Protein AF-0000000066074176 (afdb_homodimer)

InterPro domains:
  IPR001533 Pterin 4 alpha carbinolamine dehydratase [MF_00434] (3-94)
  IPR001533 Pterin 4 alpha carbinolamine dehydratase [PF01329] (5-92)
  IPR001533 Pterin 4 alpha carbinolamine dehydratase [PTHR12599] (4-93)
  IPR036428 Pterin 4 alpha carbinolamine dehydratase superfamily [G3DSA:3.30.1360.20] (2-96)
  IPR036428 Pterin 4 alpha carbinolamine dehydratase superfamily [SSF55248] (4-95)

Structure (mmCIF, N/CA/C/O backbone):
data_AF-0000000066074176-model_v1
#
loop_
_entity.id
_entity.type
_entity.pdbx_description
1 polymer 'Pterin-4-alpha-carbinolamine dehydratase'
#
loop_
_atom_site.group_PDB
_atom_site.id
_atom_site.type_symbol
_atom_site.label_atom_id
_atom_site.label_alt_id
_atom_site.label_comp_id
_atom_site.label_asym_id
_atom_site.label_entity_id
_atom_site.label_seq_id
_atom_site.pdbx_PDB_ins_code
_atom_site.Cartn_x
_atom_site.Cartn_y
_atom_site.Cartn_z
_atom_site.occupancy
_atom_site.B_iso_or_equiv
_atom_site.auth_seq_id
_atom_site.auth_comp_id
_atom_site.auth_asym_id
_atom_site.auth_atom_id
_atom_site.pdbx_PDB_model_num
ATOM 1 N N . MET A 1 1 ? 11.633 24.266 9.266 1 67.81 1 MET A N 1
ATOM 2 C CA . MET A 1 1 ? 11.578 24.016 10.703 1 67.81 1 MET A CA 1
ATOM 3 C C . MET A 1 1 ? 11 22.625 10.992 1 67.81 1 MET A C 1
ATOM 5 O O . MET A 1 1 ? 10.234 22.094 10.188 1 67.81 1 MET A O 1
ATOM 9 N N . ALA A 1 2 ? 11.352 21.938 11.938 1 79.38 2 ALA A N 1
ATOM 10 C CA . ALA A 1 2 ? 10.828 20.625 12.328 1 79.38 2 ALA A CA 1
ATOM 11 C C . ALA A 1 2 ? 9.328 20.703 12.617 1 79.38 2 ALA A C 1
ATOM 13 O O . ALA A 1 2 ? 8.859 21.688 13.203 1 79.38 2 ALA A O 1
ATOM 14 N N . PRO A 1 3 ? 8.547 19.781 12.117 1 88.56 3 PRO A N 1
ATOM 15 C CA . PRO A 1 3 ? 7.109 19.828 12.391 1 88.56 3 PRO A CA 1
ATOM 16 C C . PRO A 1 3 ? 6.789 19.812 13.883 1 88.56 3 PRO A C 1
ATOM 18 O O . PRO A 1 3 ? 7.535 19.234 14.672 1 88.56 3 PRO A O 1
ATOM 21 N N . THR A 1 4 ? 5.738 20.562 14.227 1 93.62 4 THR A N 1
ATOM 22 C CA . THR A 1 4 ? 5.289 20.609 15.609 1 93.62 4 THR A CA 1
ATOM 23 C C . THR A 1 4 ? 3.963 19.875 15.766 1 93.62 4 THR A C 1
ATOM 25 O O . THR A 1 4 ? 3.191 19.766 14.812 1 93.62 4 THR A O 1
ATOM 28 N N . LEU A 1 5 ? 3.773 19.438 17.078 1 97.88 5 LEU A N 1
ATOM 29 C CA . LEU A 1 5 ? 2.518 18.781 17.406 1 97.88 5 LEU A CA 1
ATOM 30 C C . LEU A 1 5 ? 1.346 19.75 17.297 1 97.88 5 LEU A C 1
ATOM 32 O O . LEU A 1 5 ? 1.459 20.922 17.703 1 97.88 5 LEU A O 1
ATOM 36 N N . LEU A 1 6 ? 0.272 19.25 16.812 1 98.31 6 LEU A N 1
ATOM 37 C CA . LEU A 1 6 ? -0.964 20.031 16.844 1 98.31 6 LEU A CA 1
ATOM 38 C C . LEU A 1 6 ? -1.4 20.312 18.281 1 98.31 6 LEU A C 1
ATOM 40 O O . LEU A 1 6 ? -1.272 19.453 19.141 1 98.31 6 LEU A O 1
ATOM 44 N N . THR A 1 7 ? -1.948 21.438 18.438 1 97.62 7 THR A N 1
ATOM 45 C CA . THR A 1 7 ? -2.662 21.719 19.672 1 97.62 7 THR A CA 1
ATOM 46 C C . THR A 1 7 ? -4.047 21.094 19.656 1 97.62 7 THR A C 1
ATOM 48 O O . THR A 1 7 ? -4.512 20.625 18.609 1 97.62 7 THR A O 1
ATOM 51 N N . GLU A 1 8 ? -4.68 21.047 20.891 1 97.31 8 GLU A N 1
ATOM 52 C CA . GLU A 1 8 ? -6.043 20.531 20.953 1 97.31 8 GLU A CA 1
ATOM 53 C C . GLU A 1 8 ? -6.988 21.344 20.078 1 97.31 8 GLU A C 1
ATOM 55 O O . GLU A 1 8 ? -7.895 20.797 19.453 1 97.31 8 GLU A O 1
ATOM 60 N N . GLU A 1 9 ? -6.816 22.609 20.047 1 97.88 9 GLU A N 1
ATOM 61 C CA . GLU A 1 9 ? -7.637 23.484 19.219 1 97.88 9 GLU A CA 1
ATOM 62 C C . GLU A 1 9 ? -7.43 23.203 17.734 1 97.88 9 GLU A C 1
ATOM 64 O O . GLU A 1 9 ? -8.391 23.156 16.969 1 97.88 9 GLU A O 1
ATOM 69 N N . GLN A 1 10 ? -6.184 23 17.359 1 98.12 10 GLN A N 1
ATOM 70 C CA . GLN A 1 10 ? -5.867 22.703 15.969 1 98.12 10 GLN A CA 1
ATOM 71 C C . GLN A 1 10 ? -6.465 21.359 15.555 1 98.12 10 GLN A C 1
ATOM 73 O O . GLN A 1 10 ? -6.941 21.203 14.43 1 98.12 10 GLN A O 1
ATOM 78 N N . ARG A 1 11 ? -6.34 20.422 16.406 1 98.06 11 ARG A N 1
ATOM 79 C CA . ARG A 1 11 ? -6.918 19.125 16.109 1 98.06 11 ARG A CA 1
ATOM 80 C C . ARG A 1 11 ? -8.406 19.234 15.82 1 98.06 11 ARG A C 1
ATOM 82 O O . ARG A 1 11 ? -8.898 18.656 14.844 1 98.06 11 ARG A O 1
ATOM 89 N N . LYS A 1 12 ? -9.117 19.938 16.656 1 97.5 12 LYS A N 1
ATOM 90 C CA . LYS A 1 12 ? -10.555 20.109 16.484 1 97.5 12 LYS A CA 1
ATOM 91 C C . LYS A 1 12 ? -10.883 20.812 15.18 1 97.5 12 LYS A C 1
ATOM 93 O O . LYS A 1 12 ? -11.883 20.5 14.531 1 97.5 12 LYS A O 1
ATOM 98 N N . GLU A 1 13 ? -10.07 21.656 14.75 1 98.12 13 GLU A N 1
ATOM 99 C CA . GLU A 1 13 ? -10.336 22.484 13.586 1 98.12 13 GLU A CA 1
ATOM 100 C C . GLU A 1 13 ? -9.867 21.812 12.305 1 98.12 13 GLU A C 1
ATOM 102 O O . GLU A 1 13 ? -10.516 21.938 11.258 1 98.12 13 GLU A O 1
ATOM 107 N N . LEU A 1 14 ? -8.727 21.125 12.383 1 98.38 14 LEU A N 1
ATOM 108 C CA . LEU A 1 14 ? -8.023 20.797 11.148 1 98.38 14 LEU A CA 1
ATOM 109 C C . LEU A 1 14 ? -8.219 19.328 10.789 1 98.38 14 LEU A C 1
ATOM 111 O O . LEU A 1 14 ? -8.078 18.938 9.625 1 98.38 14 LEU A O 1
ATOM 115 N N . ILE A 1 15 ? -8.445 18.469 11.727 1 98.5 15 ILE A N 1
ATOM 116 C CA . ILE A 1 15 ? -8.625 17.047 11.422 1 98.5 15 ILE A CA 1
ATOM 117 C C . ILE A 1 15 ? -10 16.828 10.781 1 98.5 15 ILE A C 1
ATOM 119 O O . ILE A 1 15 ? -11.023 17.109 11.406 1 98.5 15 ILE A O 1
ATOM 123 N N . PRO A 1 16 ? -9.984 16.312 9.547 1 98.62 16 PRO A N 1
ATOM 124 C CA . PRO A 1 16 ? -11.297 16.062 8.938 1 98.62 16 PRO A CA 1
ATOM 125 C C . PRO A 1 16 ? -12.133 15.07 9.734 1 98.62 16 PRO A C 1
ATOM 127 O O . PRO A 1 16 ? -11.602 14.094 10.266 1 98.62 16 PRO A O 1
ATOM 130 N N . LYS A 1 17 ? -13.398 15.242 9.805 1 97.38 17 LYS A N 1
ATOM 131 C CA . LYS A 1 17 ? -14.32 14.516 10.672 1 97.38 17 LYS A CA 1
ATOM 132 C C . LYS A 1 17 ? -14.43 13.055 10.25 1 97.38 17 LYS A C 1
ATOM 134 O O . LYS A 1 17 ? -14.766 12.188 11.07 1 97.38 17 LYS A O 1
ATOM 139 N N . ASP A 1 18 ? -14.109 12.758 9.008 1 98.5 18 ASP A N 1
ATOM 140 C CA . ASP A 1 18 ? -14.273 11.398 8.508 1 98.5 18 ASP A CA 1
ATOM 141 C C . ASP A 1 18 ? -13 10.578 8.688 1 98.5 18 ASP A C 1
ATOM 143 O O . ASP A 1 18 ? -12.891 9.469 8.172 1 98.5 18 ASP A O 1
ATOM 147 N N . TRP A 1 19 ? -12.055 11.164 9.312 1 98.88 19 TRP A N 1
ATOM 148 C CA . TRP A 1 19 ? -10.867 10.445 9.766 1 98.88 19 TRP A CA 1
ATOM 149 C C . TRP A 1 19 ? -10.969 10.102 11.25 1 98.88 19 TRP A C 1
ATOM 151 O O . TRP A 1 19 ? -11.469 10.906 12.047 1 98.88 19 TRP A O 1
ATOM 161 N N . GLU A 1 20 ? -10.422 8.992 11.617 1 98.62 20 GLU A N 1
ATOM 162 C CA . GLU A 1 20 ? -10.523 8.531 12.992 1 98.62 20 GLU A CA 1
ATOM 163 C C . GLU A 1 20 ? -9.156 8.547 13.68 1 98.62 20 GLU A C 1
ATOM 165 O O . GLU A 1 20 ? -8.141 8.242 13.062 1 98.62 20 GLU A O 1
ATOM 170 N N . MET A 1 21 ? -9.211 8.797 14.977 1 98.38 21 MET A N 1
ATOM 171 C CA . MET A 1 21 ? -7.996 8.641 15.773 1 98.38 21 MET A CA 1
ATOM 172 C C . MET A 1 21 ? -7.633 7.168 15.922 1 98.38 21 MET A C 1
ATOM 174 O O . MET A 1 21 ? -8.516 6.32 16.094 1 98.38 21 MET A O 1
ATOM 178 N N . VAL A 1 22 ? -6.32 6.934 15.852 1 98.44 22 VAL A N 1
ATOM 179 C CA . VAL A 1 22 ? -5.848 5.566 16.047 1 98.44 22 VAL A CA 1
ATOM 180 C C . VAL A 1 22 ? -5.766 5.266 17.547 1 98.44 22 VAL A C 1
ATOM 182 O O . VAL A 1 22 ? -5.211 6.051 18.312 1 98.44 22 VAL A O 1
ATOM 185 N N . VAL A 1 23 ? -6.289 4.176 17.891 1 97.56 23 VAL A N 1
ATOM 186 C CA . VAL A 1 23 ? -6.234 3.771 19.297 1 97.56 23 VAL A CA 1
ATOM 187 C C . VAL A 1 23 ? -4.793 3.443 19.688 1 97.56 23 VAL A C 1
ATOM 189 O O . VAL A 1 23 ? -4.121 2.664 19 1 97.56 23 VAL A O 1
ATOM 192 N N . GLY A 1 24 ? -4.27 4.152 20.766 1 96.81 24 GLY A N 1
ATOM 193 C CA . GLY A 1 24 ? -2.957 3.836 21.297 1 96.81 24 GLY A CA 1
ATOM 194 C C . GLY A 1 24 ? -1.83 4.551 20.578 1 96.81 24 GLY A C 1
ATOM 195 O O . GLY A 1 24 ? -0.655 4.328 20.875 1 96.81 24 GLY A O 1
ATOM 196 N N . ARG A 1 25 ? -2.137 5.289 19.609 1 97.25 25 ARG A N 1
ATOM 197 C CA . ARG A 1 25 ? -1.144 6.023 18.828 1 97.25 25 ARG A CA 1
ATOM 198 C C . ARG A 1 25 ? -1.684 7.383 18.391 1 97.25 25 ARG A C 1
ATOM 200 O O . ARG A 1 25 ? -2.842 7.496 17.984 1 97.25 25 ARG A O 1
ATOM 207 N N . ASP A 1 26 ? -0.878 8.406 18.531 1 98.5 26 ASP A N 1
ATOM 208 C CA . ASP A 1 26 ? -1.282 9.727 18.078 1 98.5 26 ASP A CA 1
ATOM 209 C C . ASP A 1 26 ? -1.199 9.828 16.547 1 98.5 26 ASP A C 1
ATOM 211 O O . ASP A 1 26 ? -0.212 10.336 16.016 1 98.5 26 ASP A O 1
ATOM 215 N N . ALA A 1 27 ? -2.186 9.367 15.891 1 98.81 27 ALA A N 1
ATOM 216 C CA . ALA A 1 27 ? -2.318 9.25 14.445 1 98.81 27 ALA A CA 1
ATOM 217 C C . ALA A 1 27 ? -3.785 9.258 14.023 1 98.81 27 ALA A C 1
ATOM 219 O O . ALA A 1 27 ? -4.672 9.031 14.852 1 98.81 27 ALA A O 1
ATOM 220 N N . ILE A 1 28 ? -4.008 9.555 12.773 1 98.88 28 ILE A N 1
ATOM 221 C CA . ILE A 1 28 ? -5.355 9.445 12.219 1 98.88 28 ILE A CA 1
ATOM 222 C C . ILE A 1 28 ? -5.363 8.406 11.102 1 98.88 28 ILE A C 1
ATOM 224 O O . ILE A 1 28 ? -4.34 8.172 10.453 1 98.88 28 ILE A O 1
ATOM 228 N N . LYS A 1 29 ? -6.523 7.797 10.906 1 98.94 29 LYS A N 1
ATOM 229 C CA . LYS A 1 29 ? -6.633 6.758 9.883 1 98.94 29 LYS A CA 1
ATOM 230 C C . LYS A 1 29 ? -7.961 6.852 9.141 1 98.94 29 LYS A C 1
ATOM 232 O O . LYS A 1 29 ? -8.938 7.379 9.672 1 98.94 29 LYS A O 1
ATOM 237 N N . LYS A 1 30 ? -7.992 6.398 7.965 1 98.88 30 LYS A N 1
ATOM 238 C CA . LYS A 1 30 ? -9.18 6.293 7.129 1 98.88 30 LYS A CA 1
ATOM 239 C C . LYS A 1 30 ? -9.031 5.188 6.09 1 98.88 30 LYS A C 1
ATOM 241 O O . LYS A 1 30 ? -7.934 4.969 5.562 1 98.88 30 LYS A O 1
ATOM 246 N N . THR A 1 31 ? -10.109 4.477 5.836 1 98.94 31 THR A N 1
ATOM 247 C CA . THR A 1 31 ? -10.172 3.492 4.762 1 98.94 31 THR A CA 1
ATOM 248 C C . THR A 1 31 ? -10.977 4.027 3.582 1 98.94 31 THR A C 1
ATOM 250 O O . THR A 1 31 ? -12.102 4.5 3.758 1 98.94 31 THR A O 1
ATOM 253 N N . PHE A 1 32 ? -10.367 4.027 2.418 1 98.88 32 PHE A N 1
ATOM 254 C CA . PHE A 1 32 ? -11.023 4.383 1.165 1 98.88 32 PHE A CA 1
ATOM 255 C C . PHE A 1 32 ? -11.367 3.133 0.363 1 98.88 32 PHE A C 1
ATOM 257 O O . PHE A 1 32 ? -10.57 2.201 0.277 1 98.88 32 PHE A O 1
ATOM 264 N N . THR A 1 33 ? -12.57 3.084 -0.204 1 98.81 33 THR A N 1
ATOM 265 C CA . THR A 1 33 ? -13.008 1.982 -1.054 1 98.81 33 THR A CA 1
ATOM 266 C C . THR A 1 33 ? -13.344 2.482 -2.455 1 98.81 33 THR A C 1
ATOM 268 O O . THR A 1 33 ? -14.016 3.504 -2.611 1 98.81 33 THR A O 1
ATOM 271 N N . PHE A 1 34 ? -12.836 1.707 -3.455 1 98.75 34 PHE A N 1
ATOM 272 C CA . PHE A 1 34 ? -12.961 2.096 -4.855 1 98.75 34 PHE A CA 1
ATOM 273 C C . PHE A 1 34 ? -13.711 1.027 -5.645 1 98.75 34 PHE A C 1
ATOM 275 O O . PHE A 1 34 ? -14.086 -0.011 -5.098 1 98.75 34 PHE A O 1
ATOM 282 N N . LYS A 1 35 ? -13.922 1.336 -6.898 1 98.12 35 LYS A N 1
ATOM 283 C CA . LYS A 1 35 ? -14.656 0.414 -7.758 1 98.12 35 LYS A CA 1
ATOM 284 C C . LYS A 1 35 ? -13.836 -0.838 -8.055 1 98.12 35 LYS A C 1
ATOM 286 O O . LYS A 1 35 ? -14.383 -1.943 -8.117 1 98.12 35 LYS A O 1
ATOM 291 N N . ASP A 1 36 ? -12.609 -0.7 -8.281 1 98.12 36 ASP A N 1
ATOM 292 C CA . ASP A 1 36 ? -11.688 -1.783 -8.609 1 98.12 36 ASP A CA 1
ATOM 293 C C . ASP A 1 36 ? -10.258 -1.416 -8.234 1 98.12 36 ASP A C 1
ATOM 295 O O . ASP A 1 36 ? -10.008 -0.351 -7.66 1 98.12 36 ASP A O 1
ATOM 299 N N . PHE A 1 37 ? -9.391 -2.342 -8.523 1 98.62 37 PHE A N 1
ATOM 300 C CA . PHE A 1 37 ? -7.984 -2.154 -8.203 1 98.62 37 PHE A CA 1
ATOM 301 C C . PHE A 1 37 ? -7.398 -0.988 -8.992 1 98.62 37 PHE A C 1
ATOM 303 O O . PHE A 1 37 ? -6.578 -0.231 -8.469 1 98.62 37 PHE A O 1
ATOM 310 N N . ASN A 1 38 ? -7.789 -0.87 -10.203 1 97.94 38 ASN A N 1
ATOM 311 C CA . ASN A 1 38 ? -7.266 0.187 -11.062 1 97.94 38 ASN A CA 1
ATOM 312 C C . ASN A 1 38 ? -7.547 1.57 -10.484 1 97.94 38 ASN A C 1
ATOM 314 O O . ASN A 1 38 ? -6.656 2.426 -10.453 1 97.94 38 ASN A O 1
ATOM 318 N N . GLN A 1 39 ? -8.703 1.771 -10.039 1 98.5 39 GLN A N 1
ATOM 319 C CA . GLN A 1 39 ? -9.047 3.057 -9.438 1 98.5 39 GLN A CA 1
ATOM 320 C C . GLN A 1 39 ? -8.312 3.258 -8.117 1 98.5 39 GLN A C 1
ATOM 322 O O . GLN A 1 39 ? -7.844 4.359 -7.816 1 98.5 39 GLN A O 1
ATOM 327 N N . ALA A 1 40 ? -8.258 2.238 -7.285 1 98.81 40 ALA A N 1
ATOM 328 C CA . ALA A 1 40 ? -7.527 2.324 -6.023 1 98.81 40 ALA A CA 1
ATOM 329 C C . ALA A 1 40 ? -6.074 2.73 -6.258 1 98.81 40 ALA A C 1
ATOM 331 O O . ALA A 1 40 ? -5.562 3.639 -5.598 1 98.81 40 ALA A O 1
ATOM 332 N N . PHE A 1 41 ? -5.465 2.086 -7.254 1 98.75 41 PHE A N 1
ATOM 333 C CA . PHE A 1 41 ? -4.051 2.35 -7.477 1 98.75 41 PHE A CA 1
ATOM 334 C C . PHE A 1 41 ? -3.848 3.715 -8.125 1 98.75 41 PHE A C 1
ATOM 336 O O . PHE A 1 41 ? -2.83 4.371 -7.898 1 98.75 41 PHE A O 1
ATOM 343 N N . SER A 1 42 ? -4.816 4.168 -8.891 1 98.56 42 SER A N 1
ATOM 344 C CA . SER A 1 42 ? -4.766 5.531 -9.398 1 98.56 42 SER A CA 1
ATOM 345 C C . SER A 1 42 ? -4.762 6.551 -8.266 1 98.56 42 SER A C 1
ATOM 347 O O . SER A 1 42 ? -4.016 7.527 -8.305 1 98.56 42 SER A O 1
ATOM 349 N N . PHE A 1 43 ? -5.605 6.328 -7.285 1 98.88 43 PHE A N 1
ATOM 350 C CA . PHE A 1 43 ? -5.633 7.156 -6.086 1 98.88 43 PHE A CA 1
ATOM 351 C C . PHE A 1 43 ? -4.277 7.148 -5.391 1 98.88 43 PHE A C 1
ATOM 353 O O . PHE A 1 43 ? -3.74 8.211 -5.059 1 98.88 43 PHE A O 1
ATOM 360 N N . MET A 1 44 ? -3.725 5.961 -5.246 1 98.94 44 MET A N 1
ATOM 361 C CA . MET A 1 44 ? -2.441 5.832 -4.559 1 98.94 44 MET A CA 1
ATOM 362 C C . MET A 1 44 ? -1.34 6.559 -5.324 1 98.94 44 MET A C 1
ATOM 364 O O . MET A 1 44 ? -0.459 7.172 -4.723 1 98.94 44 MET A O 1
ATOM 368 N N . THR A 1 45 ? -1.42 6.492 -6.629 1 98.81 45 THR A N 1
ATOM 369 C CA . THR A 1 45 ? -0.423 7.152 -7.461 1 98.81 45 THR A CA 1
ATOM 370 C C . THR A 1 45 ? -0.48 8.664 -7.277 1 98.81 45 THR A C 1
ATOM 372 O O . THR A 1 45 ? 0.555 9.312 -7.102 1 98.81 45 THR A O 1
ATOM 375 N N . ARG A 1 46 ? -1.625 9.219 -7.25 1 98.69 46 ARG A N 1
ATOM 376 C CA . ARG A 1 46 ? -1.77 10.656 -7.027 1 98.69 46 ARG A CA 1
ATOM 377 C C . ARG A 1 46 ? -1.25 11.055 -5.652 1 98.69 46 ARG A C 1
ATOM 379 O O . ARG A 1 46 ? -0.548 12.055 -5.512 1 98.69 46 ARG A O 1
ATOM 386 N N . VAL A 1 47 ? -1.624 10.266 -4.688 1 98.88 47 VAL A N 1
ATOM 387 C CA . VAL A 1 47 ? -1.19 10.555 -3.326 1 98.88 47 VAL A CA 1
ATOM 388 C C . VAL A 1 47 ? 0.332 10.469 -3.24 1 98.88 47 VAL A C 1
ATOM 390 O O . VAL A 1 47 ? 0.967 11.281 -2.566 1 98.88 47 VAL A O 1
ATOM 393 N N . ALA A 1 48 ? 0.896 9.477 -3.934 1 98.88 48 ALA A N 1
ATOM 394 C CA . ALA A 1 48 ? 2.346 9.297 -3.908 1 98.88 48 ALA A CA 1
ATOM 395 C C . ALA A 1 48 ? 3.061 10.539 -4.434 1 98.88 48 ALA A C 1
ATOM 397 O O . ALA A 1 48 ? 4.09 10.945 -3.889 1 98.88 48 ALA A O 1
ATOM 398 N N . LEU A 1 49 ? 2.537 11.148 -5.449 1 98.25 49 LEU A N 1
ATOM 399 C CA . LEU A 1 49 ? 3.127 12.352 -6.02 1 98.25 49 LEU A CA 1
ATOM 400 C C . LEU A 1 49 ? 3.096 13.5 -5.016 1 98.25 49 LEU A C 1
ATOM 402 O O . LEU A 1 49 ? 4.102 14.188 -4.824 1 98.25 49 LEU A O 1
ATOM 406 N N . VAL A 1 50 ? 2.016 13.672 -4.352 1 98.38 50 VAL A N 1
ATOM 407 C CA . VAL A 1 50 ? 1.858 14.727 -3.355 1 98.38 50 VAL A CA 1
ATOM 408 C C . VAL A 1 50 ? 2.762 14.438 -2.156 1 98.38 50 VAL A C 1
ATOM 410 O O . VAL A 1 50 ? 3.342 15.359 -1.576 1 98.38 50 VAL A O 1
ATOM 413 N N . ALA A 1 51 ? 2.83 13.188 -1.728 1 98.56 51 ALA A N 1
ATOM 414 C CA . ALA A 1 51 ? 3.674 12.773 -0.607 1 98.56 51 ALA A CA 1
ATOM 415 C C . ALA A 1 51 ? 5.125 13.18 -0.838 1 98.56 51 ALA A C 1
ATOM 417 O O . ALA A 1 51 ? 5.789 13.68 0.073 1 98.56 51 ALA A O 1
ATOM 418 N N . GLU A 1 52 ? 5.59 12.977 -2.066 1 98.06 52 GLU A N 1
ATOM 419 C CA . GLU A 1 52 ? 6.953 13.359 -2.422 1 98.06 52 GLU A CA 1
ATOM 420 C C . GLU A 1 52 ? 7.117 14.883 -2.393 1 98.06 52 GLU A C 1
ATOM 422 O O . GLU A 1 52 ? 8.125 15.391 -1.891 1 98.06 52 GLU A O 1
ATOM 427 N N . GLN A 1 53 ? 6.148 15.539 -2.898 1 97.62 53 GLN A N 1
ATOM 428 C CA . GLN A 1 53 ? 6.188 17 -2.934 1 97.62 53 GLN A CA 1
ATOM 429 C C . GLN A 1 53 ? 6.23 17.578 -1.525 1 97.62 53 GLN A C 1
ATOM 431 O O . GLN A 1 53 ? 6.961 18.547 -1.269 1 97.62 53 GLN A O 1
ATOM 436 N N . MET A 1 54 ? 5.531 17.016 -0.651 1 96.69 54 MET A N 1
ATOM 437 C CA . MET A 1 54 ? 5.418 17.516 0.721 1 96.69 54 MET A CA 1
ATOM 438 C C . MET A 1 54 ? 6.52 16.922 1.599 1 96.69 54 MET A C 1
ATOM 440 O O . MET A 1 54 ? 6.691 17.344 2.746 1 96.69 54 MET A O 1
ATOM 444 N N . ASN A 1 55 ? 7.152 15.922 1.051 1 96.94 55 ASN A N 1
ATOM 445 C CA . ASN A 1 55 ? 8.062 15.102 1.847 1 96.94 55 ASN A CA 1
ATOM 446 C C . ASN A 1 55 ? 7.387 14.578 3.109 1 96.94 55 ASN A C 1
ATOM 448 O O . ASN A 1 55 ? 7.926 14.711 4.211 1 96.94 55 ASN A O 1
ATOM 452 N N . HIS A 1 56 ? 6.277 14.094 3.02 1 98.19 56 HIS A N 1
ATOM 453 C CA . HIS A 1 56 ? 5.434 13.508 4.051 1 98.19 56 HIS A CA 1
ATOM 454 C C . HIS A 1 56 ? 4.695 12.281 3.521 1 98.19 56 HIS A C 1
ATOM 456 O O . HIS A 1 56 ? 3.787 12.406 2.695 1 98.19 56 HIS A O 1
ATOM 462 N N . HIS A 1 57 ? 5.156 11.156 3.965 1 98.69 57 HIS A N 1
ATOM 463 C CA . HIS A 1 57 ? 4.699 9.898 3.381 1 98.69 57 HIS A CA 1
ATOM 464 C C . HIS A 1 57 ? 3.717 9.188 4.305 1 98.69 57 HIS A C 1
ATOM 466 O O . HIS A 1 57 ? 3.924 9.141 5.52 1 98.69 57 HIS A O 1
ATOM 472 N N . PRO A 1 58 ? 2.676 8.625 3.768 1 98.69 58 PRO A N 1
ATOM 473 C CA . PRO A 1 58 ? 1.704 7.863 4.559 1 98.69 58 PRO A CA 1
ATOM 474 C C . PRO A 1 58 ? 2.197 6.461 4.906 1 98.69 58 PRO A C 1
ATOM 476 O O . PRO A 1 58 ? 3.203 6.004 4.359 1 98.69 58 PRO A O 1
ATOM 479 N N . GLU A 1 59 ? 1.576 5.855 5.832 1 98.69 59 GLU A N 1
ATOM 480 C CA . GLU A 1 59 ? 1.5 4.406 6 1 98.69 59 GLU A CA 1
ATOM 481 C C . GLU A 1 59 ? 0.211 3.85 5.402 1 98.69 59 GLU A C 1
ATOM 483 O O . GLU A 1 59 ? -0.885 4.273 5.777 1 98.69 59 GLU A O 1
ATOM 488 N N . TRP A 1 60 ? 0.363 2.912 4.492 1 98.81 60 TRP A N 1
ATOM 489 C CA . TRP A 1 60 ? -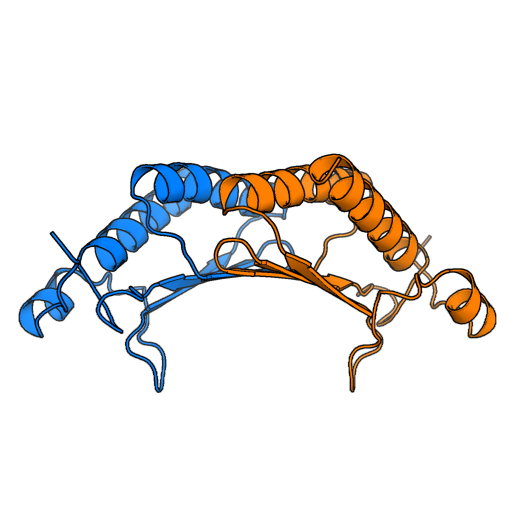0.906 2.527 3.885 1 98.81 60 TRP A CA 1
ATOM 490 C C . TRP A 1 60 ? -0.9 1.054 3.496 1 98.81 60 TRP A C 1
ATOM 492 O O . TRP A 1 60 ? 0.156 0.486 3.207 1 98.81 60 TRP A O 1
ATOM 502 N N . PHE A 1 61 ? -2.029 0.478 3.65 1 98.81 61 PHE A N 1
ATOM 503 C CA . PHE A 1 61 ? -2.352 -0.91 3.338 1 98.81 61 PHE A CA 1
ATOM 504 C C . PHE A 1 61 ? -3.402 -0.989 2.238 1 98.81 61 PHE A C 1
ATOM 506 O O . PHE A 1 61 ? -4.426 -0.303 2.297 1 98.81 61 PHE A O 1
ATOM 513 N N . ASN A 1 62 ? -3.062 -1.772 1.213 1 98.88 62 ASN A N 1
ATOM 514 C CA . ASN A 1 62 ? -3.965 -1.918 0.077 1 98.88 62 ASN A CA 1
ATOM 515 C C . ASN A 1 62 ? -4.285 -3.385 -0.201 1 98.88 62 ASN A C 1
ATOM 517 O O . ASN A 1 62 ? -3.381 -4.219 -0.273 1 98.88 62 ASN A O 1
ATOM 521 N N . VAL A 1 63 ? -5.57 -3.713 -0.277 1 98.44 63 VAL A N 1
ATOM 522 C CA . VAL A 1 63 ? -6.109 -4.984 -0.754 1 98.44 63 VAL A CA 1
ATOM 523 C C . VAL A 1 63 ? -7.16 -4.727 -1.835 1 98.44 63 VAL A C 1
ATOM 525 O O . VAL A 1 63 ? -8.25 -4.227 -1.545 1 98.44 63 VAL A O 1
ATOM 528 N N . TYR A 1 64 ? -6.82 -5.074 -3.012 1 97.88 64 TYR A N 1
ATOM 529 C CA . TYR A 1 64 ? -7.664 -4.879 -4.184 1 97.88 64 TYR A CA 1
ATOM 530 C C . TYR A 1 64 ? -8.18 -3.449 -4.254 1 97.88 64 TYR A C 1
ATOM 532 O O . TYR A 1 64 ? -7.418 -2.516 -4.504 1 97.88 64 TYR A O 1
ATOM 540 N N . ASN A 1 65 ? -9.461 -3.234 -3.92 1 98.69 65 ASN A N 1
ATOM 541 C CA . ASN A 1 65 ? -10.07 -1.929 -4.152 1 98.69 65 ASN A CA 1
ATOM 542 C C . ASN A 1 65 ? -10.117 -1.099 -2.873 1 98.69 65 ASN A C 1
ATOM 544 O O . ASN A 1 65 ? -10.805 -0.075 -2.82 1 98.69 65 ASN A O 1
ATOM 548 N N . ARG A 1 66 ? -9.43 -1.575 -1.863 1 98.88 66 ARG A N 1
ATOM 549 C CA . ARG A 1 66 ? -9.453 -0.906 -0.567 1 98.88 66 ARG A CA 1
ATOM 550 C C . ARG A 1 66 ? -8.07 -0.396 -0.187 1 98.88 66 ARG A C 1
ATOM 552 O O . ARG A 1 66 ? -7.074 -1.116 -0.321 1 98.88 66 ARG A O 1
ATOM 559 N N . VAL A 1 67 ? -8.008 0.87 0.268 1 98.94 67 VAL A N 1
ATOM 560 C CA . VAL A 1 67 ? -6.77 1.479 0.753 1 98.94 67 VAL A CA 1
ATOM 561 C C . VAL A 1 67 ? -6.98 2.01 2.17 1 98.94 67 VAL A C 1
ATOM 563 O O . VAL A 1 67 ? -7.797 2.904 2.389 1 98.94 67 VAL A O 1
ATOM 566 N N . GLU A 1 68 ? -6.297 1.424 3.109 1 98.94 68 GLU A N 1
ATOM 567 C CA . GLU A 1 68 ? -6.27 1.924 4.48 1 98.94 68 GLU A CA 1
ATOM 568 C C . GLU A 1 68 ? -5.047 2.807 4.719 1 98.94 68 GLU A C 1
ATOM 570 O O . GLU A 1 68 ? -3.912 2.385 4.484 1 98.94 68 GLU A O 1
ATOM 575 N N . ILE A 1 69 ? -5.309 4 5.219 1 98.94 69 ILE A N 1
ATOM 576 C CA . ILE A 1 69 ? -4.234 4.977 5.348 1 98.94 69 ILE A CA 1
ATOM 577 C C . ILE A 1 69 ? -4.125 5.434 6.801 1 98.94 69 ILE A C 1
ATOM 579 O O . ILE A 1 69 ? -5.137 5.68 7.457 1 98.94 69 ILE A O 1
ATOM 583 N N . THR A 1 70 ? -2.941 5.477 7.277 1 98.94 70 THR A N 1
ATOM 584 C CA . THR A 1 70 ? -2.604 6.082 8.562 1 98.94 70 THR A CA 1
ATOM 585 C C . THR A 1 70 ? -1.611 7.227 8.375 1 98.94 70 THR A C 1
ATOM 587 O O . THR A 1 70 ? -0.652 7.105 7.609 1 98.94 70 THR A O 1
ATOM 590 N N . LEU A 1 71 ? -1.933 8.367 9.047 1 98.81 71 LEU A N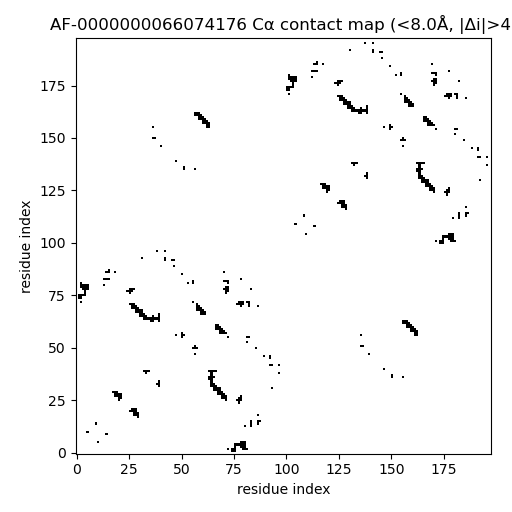 1
ATOM 591 C CA . LEU A 1 71 ? -1.077 9.547 8.977 1 98.81 71 LEU A CA 1
ATOM 592 C C . LEU A 1 71 ? -0.58 9.938 10.359 1 98.81 71 LEU A C 1
ATOM 594 O O . LEU A 1 71 ? -1.361 9.992 11.312 1 98.81 71 LEU A O 1
ATOM 598 N N . ALA A 1 72 ? 0.64 10.141 10.469 1 98.62 72 ALA A N 1
ATOM 599 C CA . ALA A 1 72 ? 1.353 10.703 11.617 1 98.62 72 ALA A CA 1
ATOM 600 C C . ALA A 1 72 ? 2.711 11.258 11.195 1 98.62 72 ALA A C 1
ATOM 602 O O . ALA A 1 72 ? 3.211 10.945 10.117 1 98.62 72 ALA A O 1
ATOM 603 N N . THR A 1 73 ? 3.264 12.039 12.023 1 98 73 THR A N 1
ATOM 604 C CA . THR A 1 73 ? 4.578 12.609 11.758 1 98 73 THR A CA 1
ATOM 605 C C . THR A 1 73 ? 5.621 12.039 12.719 1 98 73 THR A C 1
ATOM 607 O O . THR A 1 73 ? 5.543 12.266 13.93 1 98 73 THR A O 1
ATOM 610 N N . HIS A 1 74 ? 6.586 11.406 12.141 1 94.44 74 HIS A N 1
ATOM 611 C CA . HIS A 1 74 ? 7.625 10.75 12.922 1 94.44 74 HIS A CA 1
ATOM 612 C C . HIS A 1 74 ? 8.438 11.766 13.719 1 94.44 74 HIS A C 1
ATOM 614 O O . HIS A 1 74 ? 8.695 11.57 14.906 1 94.44 74 HIS A O 1
ATOM 620 N N . ASP A 1 75 ? 8.703 12.914 13.125 1 94.25 75 ASP A N 1
ATOM 621 C CA . ASP A 1 75 ? 9.633 13.891 13.68 1 94.25 75 ASP A CA 1
ATOM 622 C C . ASP A 1 75 ? 9.078 14.508 14.961 1 94.25 75 ASP A C 1
ATOM 624 O O . ASP A 1 75 ? 9.836 14.992 15.805 1 94.25 75 ASP A O 1
ATOM 628 N N . CYS A 1 76 ? 7.832 14.531 15.125 1 95.06 76 CYS A N 1
ATOM 629 C CA . CYS A 1 76 ? 7.262 15.102 16.344 1 95.06 76 CYS A CA 1
ATOM 630 C C . CYS A 1 76 ? 6.496 14.039 17.125 1 95.06 76 CYS A C 1
ATOM 632 O O . CYS A 1 76 ? 5.805 14.367 18.094 1 95.06 76 CYS A O 1
ATOM 634 N N . SER A 1 77 ? 6.551 12.789 16.688 1 95.38 77 SER A N 1
ATOM 635 C CA . SER A 1 77 ? 5.941 11.633 17.344 1 95.38 77 SER A CA 1
ATOM 636 C C . SER A 1 77 ? 4.449 11.844 17.562 1 95.38 77 SER A C 1
ATOM 638 O O . SER A 1 77 ? 3.949 11.617 18.672 1 95.38 77 SER A O 1
ATOM 640 N N . GLY A 1 78 ? 3.771 12.289 16.531 1 98.19 78 GLY A N 1
ATOM 641 C CA . GLY A 1 78 ? 2.348 12.578 16.594 1 98.19 78 GLY A CA 1
ATOM 642 C C . GLY A 1 78 ? 1.82 13.273 15.352 1 98.19 78 GLY A C 1
ATOM 643 O O . GLY A 1 78 ? 2.303 13.031 14.242 1 98.19 78 GLY A O 1
ATOM 644 N N . LEU A 1 79 ? 0.752 14.039 15.625 1 98.75 79 LEU A N 1
ATOM 645 C CA . LEU A 1 79 ? 0.091 14.695 14.5 1 98.75 79 LEU A CA 1
ATOM 646 C C . LEU A 1 79 ? 0.627 16.109 14.305 1 98.75 79 LEU A C 1
ATOM 648 O O . LEU A 1 79 ? 0.771 16.859 15.273 1 98.75 79 LEU A O 1
ATOM 652 N N . SER A 1 80 ? 0.936 16.453 13.094 1 98.62 80 SER A N 1
ATOM 653 C CA . SER A 1 80 ? 1.309 17.797 12.68 1 98.62 80 SER A CA 1
ATOM 654 C C . SER A 1 80 ? 0.35 18.328 11.617 1 98.62 80 SER A C 1
ATOM 656 O O . SER A 1 80 ? -0.543 17.609 11.164 1 98.62 80 SER A O 1
ATOM 658 N N . VAL A 1 81 ? 0.61 19.547 11.195 1 98.12 81 VAL A N 1
ATOM 659 C CA . VAL A 1 81 ? -0.228 20.172 10.188 1 98.12 81 VAL A CA 1
ATOM 660 C C . VAL A 1 81 ? -0.102 19.422 8.867 1 98.12 81 VAL A C 1
ATOM 662 O O . VAL A 1 81 ? -1.069 19.328 8.109 1 98.12 81 VAL A O 1
ATOM 665 N N . ASN A 1 82 ? 1.055 18.812 8.609 1 98.25 82 ASN A N 1
ATOM 666 C CA . ASN A 1 82 ? 1.242 18.047 7.387 1 98.25 82 ASN A CA 1
ATOM 667 C C . ASN A 1 82 ? 0.26 16.891 7.297 1 98.25 82 ASN A C 1
ATOM 669 O O . ASN A 1 82 ? -0.205 16.547 6.211 1 98.25 82 ASN A O 1
ATOM 673 N N . ASP A 1 83 ? -0.037 16.297 8.383 1 98.75 83 ASP A N 1
ATOM 674 C CA . ASP A 1 83 ? -0.967 15.172 8.406 1 98.75 83 ASP A CA 1
ATOM 675 C C . ASP A 1 83 ? -2.373 15.609 8.008 1 98.75 83 ASP A C 1
ATOM 677 O O . ASP A 1 83 ? -3.033 14.945 7.207 1 98.75 83 ASP A O 1
ATOM 681 N N . THR A 1 84 ? -2.797 16.734 8.578 1 98.75 84 THR A N 1
ATOM 682 C CA . THR A 1 84 ? -4.148 17.203 8.289 1 98.75 84 THR A CA 1
ATOM 683 C C . THR A 1 84 ? -4.246 17.719 6.855 1 98.75 84 THR A C 1
ATOM 685 O O . THR A 1 84 ? -5.262 17.516 6.188 1 98.75 84 THR A O 1
ATOM 688 N N . LYS A 1 85 ? -3.221 18.312 6.336 1 98.5 85 LYS A N 1
ATOM 689 C CA . LYS A 1 85 ? -3.193 18.75 4.941 1 98.5 85 LYS A CA 1
ATOM 690 C C . LYS A 1 85 ? -3.275 17.547 3.994 1 98.5 85 LYS A C 1
ATOM 692 O O . LYS A 1 85 ? -4.051 17.562 3.035 1 98.5 85 LYS A O 1
ATOM 697 N N . MET A 1 86 ? -2.498 16.531 4.285 1 98.75 86 MET A N 1
ATOM 698 C CA . MET A 1 86 ? -2.516 15.328 3.451 1 98.75 86 MET A CA 1
ATOM 699 C C . MET A 1 86 ? -3.885 14.656 3.494 1 98.75 86 MET A C 1
ATOM 701 O O . MET A 1 86 ? -4.395 14.219 2.463 1 98.75 86 MET A O 1
ATOM 705 N N . ALA A 1 87 ? -4.449 14.602 4.617 1 98.88 87 ALA A N 1
ATOM 706 C CA . ALA A 1 87 ? -5.785 14.031 4.762 1 98.88 87 ALA A CA 1
ATOM 707 C C . ALA A 1 87 ? -6.793 14.758 3.879 1 98.88 87 ALA A C 1
ATOM 709 O O . ALA A 1 87 ? -7.598 14.117 3.191 1 98.88 87 ALA A O 1
ATOM 710 N N . ASP A 1 88 ? -6.703 16.078 3.883 1 98.81 88 ASP A N 1
ATOM 711 C CA . ASP A 1 88 ? -7.602 16.875 3.062 1 98.81 88 ASP A CA 1
ATOM 712 C C 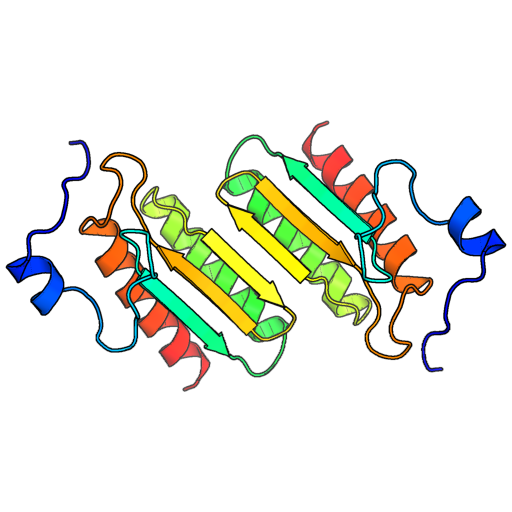. ASP A 1 88 ? -7.387 16.594 1.576 1 98.81 88 ASP A C 1
ATOM 714 O O . ASP A 1 88 ? -8.352 16.469 0.815 1 98.81 88 ASP A O 1
ATOM 718 N N . ILE A 1 89 ? -6.211 16.531 1.199 1 98.81 89 ILE A N 1
ATOM 719 C CA . ILE A 1 89 ? -5.863 16.281 -0.195 1 98.81 89 ILE A CA 1
ATOM 720 C C . ILE A 1 89 ? -6.387 14.906 -0.616 1 98.81 89 ILE A C 1
ATOM 722 O O . ILE A 1 89 ? -6.965 14.758 -1.696 1 98.81 89 ILE A O 1
ATOM 726 N N . MET A 1 90 ? -6.211 13.906 0.244 1 98.81 90 MET A N 1
ATOM 727 C CA . MET A 1 90 ? -6.68 12.555 -0.057 1 98.81 90 MET A CA 1
ATOM 728 C C . MET A 1 90 ? -8.203 12.523 -0.168 1 98.81 90 MET A C 1
ATOM 730 O O . MET A 1 90 ? -8.75 11.836 -1.035 1 98.81 90 MET A O 1
ATOM 734 N N . ASN A 1 91 ? -8.836 13.273 0.712 1 98.81 91 ASN A N 1
ATOM 735 C CA . ASN A 1 91 ? -10.289 13.406 0.571 1 98.81 91 ASN A CA 1
ATOM 736 C C . ASN A 1 91 ? -10.664 14 -0.782 1 98.81 91 ASN A C 1
ATOM 738 O O . ASN A 1 91 ? -11.602 13.539 -1.43 1 98.81 91 ASN A O 1
ATOM 742 N N . GLN A 1 92 ? -10.008 14.992 -1.168 1 98.62 92 GLN A N 1
ATOM 743 C CA . GLN A 1 92 ? -10.281 15.641 -2.445 1 98.62 92 GLN A CA 1
ATOM 744 C C . GLN A 1 92 ? -10.078 14.68 -3.609 1 98.62 92 GLN A C 1
ATOM 746 O O . GLN A 1 92 ? -10.906 14.602 -4.52 1 98.62 92 GLN A O 1
ATOM 751 N N . PHE A 1 93 ? -8.938 14.016 -3.578 1 98.75 93 PHE A N 1
ATOM 752 C CA . PHE A 1 93 ? -8.656 13.047 -4.637 1 98.75 93 PHE A CA 1
ATOM 753 C C . PHE A 1 93 ? -9.758 12 -4.719 1 98.75 93 PHE A C 1
ATOM 755 O O . PHE A 1 93 ? -10.195 11.641 -5.812 1 98.75 93 PHE A O 1
ATOM 762 N N . PHE A 1 94 ? -10.125 11.469 -3.598 1 98.69 94 PHE A N 1
ATOM 763 C CA . PHE A 1 94 ? -11.164 10.453 -3.543 1 98.69 94 PHE A CA 1
ATOM 764 C C . PHE A 1 94 ? -12.461 10.977 -4.148 1 98.69 94 PHE A C 1
ATOM 766 O O . PHE A 1 94 ? -13.109 10.281 -4.938 1 98.69 94 PHE A O 1
ATOM 773 N N . ASN A 1 95 ? -12.82 12.203 -3.799 1 97.88 95 ASN A N 1
ATOM 774 C CA . ASN A 1 95 ? -14.039 12.812 -4.305 1 97.88 95 ASN A CA 1
ATOM 775 C C . ASN A 1 95 ? -13.984 13.016 -5.816 1 97.88 95 ASN A C 1
ATOM 777 O O . ASN A 1 95 ? -15 12.867 -6.504 1 97.88 95 ASN A O 1
ATOM 781 N N . GLN A 1 96 ? -12.906 13.289 -6.293 1 97.38 96 GLN A N 1
ATOM 782 C CA . GLN A 1 96 ? -12.734 13.516 -7.727 1 97.38 96 GLN A CA 1
ATOM 783 C C . GLN A 1 96 ? -12.898 12.219 -8.508 1 97.38 96 GLN A C 1
ATOM 785 O O . GLN A 1 96 ? -13.359 12.234 -9.656 1 97.38 96 GLN A O 1
ATOM 790 N N . LEU A 1 97 ? -12.508 11.086 -7.941 1 94.19 97 LEU A N 1
ATOM 791 C CA . LEU A 1 97 ? -12.594 9.789 -8.602 1 94.19 97 LEU A CA 1
ATOM 792 C C . LEU A 1 97 ? -14.016 9.25 -8.562 1 94.19 97 LEU A C 1
ATOM 794 O O . LEU A 1 97 ? -14.367 8.344 -9.328 1 94.19 97 LEU A O 1
ATOM 798 N N . HIS A 1 98 ? -14.875 9.711 -7.734 1 89.62 98 HIS A N 1
ATOM 799 C CA . HIS A 1 98 ? -16.234 9.227 -7.586 1 89.62 98 HIS A CA 1
ATOM 800 C C . HIS A 1 98 ? -17.25 10.219 -8.156 1 89.62 98 HIS A C 1
ATOM 802 O O . HIS A 1 98 ? -18.453 10.086 -7.934 1 89.62 98 HIS A O 1
ATOM 808 N N . GLN A 1 99 ? -16.797 11.203 -8.828 1 75.25 99 GLN A N 1
ATOM 809 C CA . GLN A 1 99 ? -17.672 12.102 -9.57 1 75.25 99 GLN A CA 1
ATOM 810 C C . GLN A 1 99 ? -17.922 11.57 -10.984 1 75.25 99 GLN A C 1
ATOM 812 O O . GLN A 1 99 ? -17.078 10.875 -11.547 1 75.25 99 GLN A O 1
ATOM 817 N N . MET B 1 1 ? -10.18 -21.484 -16.031 1 68.19 1 MET B N 1
ATOM 818 C CA . MET B 1 1 ? -10.531 -22.422 -14.969 1 68.19 1 MET B CA 1
ATOM 819 C C . MET B 1 1 ? -10.219 -21.828 -13.602 1 68.19 1 MET B C 1
ATOM 821 O O . MET B 1 1 ? -9.336 -20.969 -13.477 1 68.19 1 MET B O 1
ATOM 825 N N . ALA B 1 2 ? -10.898 -22.047 -12.586 1 79.06 2 ALA B N 1
ATOM 826 C CA . ALA B 1 2 ? -10.648 -21.578 -11.227 1 79.06 2 ALA B CA 1
ATOM 827 C C . ALA B 1 2 ? -9.281 -22.047 -10.727 1 79.06 2 ALA B C 1
ATOM 829 O O . ALA B 1 2 ? -8.867 -23.172 -11 1 79.06 2 ALA B O 1
ATOM 830 N N . PRO B 1 3 ? -8.5 -21.172 -10.133 1 88.75 3 PRO B N 1
ATOM 831 C CA . PRO B 1 3 ? -7.188 -21.594 -9.633 1 88.75 3 PRO B CA 1
ATOM 832 C C . PRO B 1 3 ? -7.277 -22.75 -8.641 1 88.75 3 PRO B C 1
ATOM 834 O O . PRO B 1 3 ? -8.266 -22.875 -7.914 1 88.75 3 PRO B O 1
ATOM 837 N N . THR B 1 4 ? -6.27 -23.625 -8.727 1 93.81 4 THR B N 1
ATOM 838 C CA . THR B 1 4 ? -6.207 -24.766 -7.812 1 93.81 4 THR B CA 1
ATOM 839 C C . THR B 1 4 ? -5.07 -24.578 -6.809 1 93.81 4 THR B C 1
ATOM 841 O O . THR B 1 4 ? -4.094 -23.891 -7.09 1 93.81 4 THR B O 1
ATOM 844 N N . LEU B 1 5 ? -5.289 -25.312 -5.652 1 97.94 5 LEU B N 1
ATOM 845 C CA . LEU B 1 5 ? -4.262 -25.312 -4.617 1 97.94 5 LEU B CA 1
ATOM 846 C C . LEU B 1 5 ? -2.992 -26 -5.109 1 97.94 5 LEU B C 1
ATOM 848 O O . LEU B 1 5 ? -3.061 -27.031 -5.781 1 97.94 5 LEU B O 1
ATOM 852 N N . LEU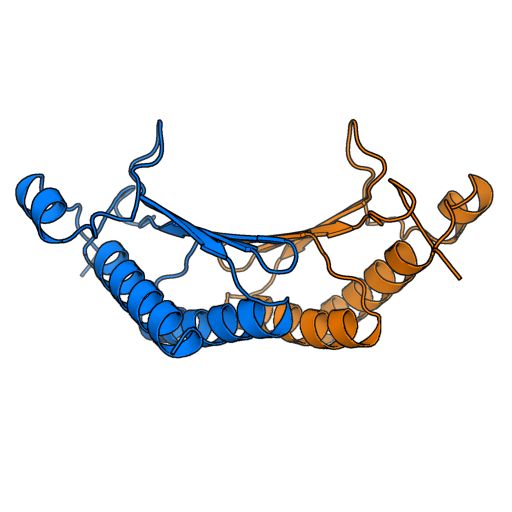 B 1 6 ? -1.889 -25.438 -4.746 1 98.38 6 LEU B N 1
ATOM 853 C CA . LEU B 1 6 ? -0.618 -26.109 -4.992 1 98.38 6 LEU B CA 1
ATOM 854 C C . LEU B 1 6 ? -0.54 -27.422 -4.227 1 98.38 6 LEU B C 1
ATOM 856 O O . LEU B 1 6 ? -0.994 -27.516 -3.084 1 98.38 6 LEU B O 1
ATOM 860 N N . THR B 1 7 ? 0.082 -28.344 -4.844 1 97.69 7 THR B N 1
ATOM 861 C CA . THR B 1 7 ? 0.472 -29.562 -4.125 1 97.69 7 THR B CA 1
ATOM 862 C C . THR B 1 7 ? 1.721 -29.312 -3.283 1 97.69 7 THR B C 1
ATOM 864 O O . THR B 1 7 ? 2.383 -28.281 -3.436 1 97.69 7 THR B O 1
ATOM 867 N N . GLU B 1 8 ? 1.994 -30.281 -2.354 1 97.31 8 GLU B N 1
ATOM 868 C CA . GLU B 1 8 ? 3.213 -30.172 -1.559 1 97.31 8 GLU B CA 1
ATOM 869 C C . GLU B 1 8 ? 4.453 -30.156 -2.449 1 97.31 8 GLU B C 1
ATOM 871 O O . GLU B 1 8 ? 5.414 -29.438 -2.166 1 97.31 8 GLU B O 1
ATOM 876 N N . GLU B 1 9 ? 4.453 -30.922 -3.453 1 97.88 9 GLU B N 1
ATOM 877 C CA . GLU B 1 9 ? 5.57 -30.953 -4.395 1 97.88 9 GLU B CA 1
ATOM 878 C C . GLU B 1 9 ? 5.727 -29.625 -5.121 1 97.88 9 GLU B C 1
ATOM 880 O O . GLU B 1 9 ? 6.84 -29.125 -5.289 1 97.88 9 GLU B O 1
ATOM 885 N N . GLN B 1 10 ? 4.613 -29.047 -5.539 1 98.12 10 GLN B N 1
ATOM 886 C CA . GLN B 1 10 ? 4.641 -27.766 -6.219 1 98.12 10 GLN B CA 1
ATOM 887 C C . GLN B 1 10 ? 5.148 -26.656 -5.293 1 98.12 10 GLN B C 1
ATOM 889 O O . GLN B 1 10 ? 5.883 -25.766 -5.723 1 98.12 10 GLN B O 1
ATOM 894 N N . ARG B 1 11 ? 4.691 -26.703 -4.125 1 98.12 11 ARG B N 1
ATOM 895 C CA . ARG B 1 11 ? 5.152 -25.719 -3.154 1 98.12 11 ARG B CA 1
ATOM 896 C C . ARG B 1 11 ? 6.672 -25.75 -3.02 1 98.12 11 ARG B C 1
ATOM 898 O O . ARG B 1 11 ? 7.32 -24.703 -3.033 1 98.12 11 ARG B O 1
ATOM 905 N N . LYS B 1 12 ? 7.211 -26.922 -2.861 1 97.5 12 LYS B N 1
ATOM 906 C CA . LYS B 1 12 ? 8.656 -27.094 -2.707 1 97.5 12 LYS B CA 1
ATOM 907 C C . LYS B 1 12 ? 9.398 -26.578 -3.938 1 97.5 12 LYS B C 1
ATOM 909 O O . LYS B 1 12 ? 10.492 -26.016 -3.82 1 97.5 12 LYS B O 1
ATOM 914 N N . GLU B 1 13 ? 8.852 -26.703 -5.035 1 98.12 13 GLU B N 1
ATOM 915 C CA . GLU B 1 13 ? 9.523 -26.391 -6.293 1 98.12 13 GLU B CA 1
ATOM 916 C C . GLU B 1 13 ? 9.32 -24.922 -6.68 1 98.12 13 GLU B C 1
ATOM 918 O O . GLU B 1 13 ? 10.234 -24.281 -7.215 1 98.12 13 GLU B O 1
ATOM 923 N N . LEU B 1 14 ? 8.125 -24.391 -6.406 1 98.38 14 LEU B N 1
ATOM 924 C CA . LEU B 1 14 ? 7.738 -23.156 -7.078 1 98.38 14 LEU B CA 1
ATOM 925 C C . LEU B 1 14 ? 7.832 -21.969 -6.129 1 98.38 14 LEU B C 1
ATOM 927 O O . LEU B 1 14 ? 7.941 -20.828 -6.57 1 98.38 14 LEU B O 1
ATOM 931 N N . ILE B 1 15 ? 7.703 -22.156 -4.859 1 98.5 15 ILE B N 1
ATOM 932 C CA . ILE B 1 15 ? 7.773 -21.047 -3.926 1 98.5 15 ILE B CA 1
ATOM 933 C C . ILE B 1 15 ? 9.227 -20.594 -3.773 1 98.5 15 ILE B C 1
ATOM 935 O O . ILE B 1 15 ? 10.078 -21.375 -3.336 1 98.5 15 ILE B O 1
ATOM 939 N N . PRO B 1 16 ? 9.477 -19.328 -4.133 1 98.62 16 PRO B N 1
ATOM 940 C CA . PRO B 1 16 ? 10.859 -18.875 -3.959 1 98.62 16 PRO B CA 1
ATOM 941 C C . PRO B 1 16 ? 11.32 -18.938 -2.506 1 98.62 16 PRO B C 1
ATOM 943 O O . PRO B 1 16 ? 10.555 -18.656 -1.591 1 98.62 16 PRO B O 1
ATOM 946 N N . LYS B 1 17 ? 12.539 -19.266 -2.258 1 97.38 17 LYS B N 1
ATOM 947 C CA . LYS B 1 17 ? 13.094 -19.562 -0.944 1 97.38 17 LYS B CA 1
ATOM 948 C C . LY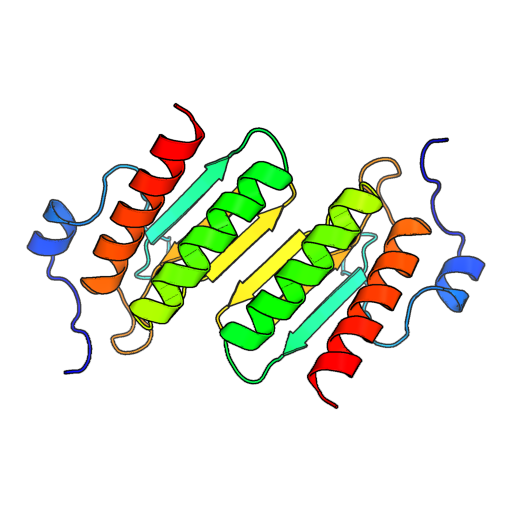S B 1 17 ? 13.125 -18.328 -0.057 1 97.38 17 LYS B C 1
ATOM 950 O O . LYS B 1 17 ? 13.125 -18.438 1.171 1 97.38 17 LYS B O 1
ATOM 955 N N . ASP B 1 18 ? 13.109 -17.156 -0.651 1 98.44 18 ASP B N 1
ATOM 956 C CA . ASP B 1 18 ? 13.227 -15.922 0.127 1 98.44 18 ASP B CA 1
ATOM 957 C C . ASP B 1 18 ? 11.852 -15.375 0.507 1 98.44 18 ASP B C 1
ATOM 959 O O . ASP B 1 18 ? 11.742 -14.258 1.012 1 98.44 18 ASP B O 1
ATOM 963 N N . TRP B 1 19 ? 10.859 -16.109 0.19 1 98.88 19 TRP B N 1
ATOM 964 C CA . TRP B 1 19 ? 9.516 -15.844 0.687 1 98.88 19 TRP B CA 1
ATOM 965 C C . TRP B 1 19 ? 9.18 -16.766 1.856 1 98.88 19 TRP B C 1
ATOM 967 O O . TRP B 1 19 ? 9.539 -17.938 1.855 1 98.88 19 TRP B O 1
ATOM 977 N N . GLU B 1 20 ? 8.414 -16.25 2.76 1 98.62 20 GLU B N 1
ATOM 978 C CA . GLU B 1 20 ? 8.086 -17.016 3.959 1 98.62 20 GLU B CA 1
ATOM 979 C C . GLU B 1 20 ? 6.602 -17.375 3.99 1 98.62 20 GLU B C 1
ATOM 981 O O . GLU B 1 20 ? 5.754 -16.578 3.582 1 98.62 20 GLU B O 1
ATOM 986 N N . MET B 1 21 ? 6.344 -18.531 4.594 1 98.38 21 MET B N 1
ATOM 987 C CA . MET B 1 21 ? 4.953 -18.875 4.867 1 98.38 21 MET B CA 1
ATOM 988 C C . MET B 1 21 ? 4.383 -18 5.973 1 98.38 21 MET B C 1
ATOM 990 O O . MET B 1 21 ? 5.07 -17.688 6.949 1 98.38 21 MET B O 1
ATOM 994 N N . VAL B 1 22 ? 3.109 -17.625 5.75 1 98.44 22 VAL B N 1
ATOM 995 C CA . VAL B 1 22 ? 2.432 -16.844 6.781 1 98.44 22 VAL B CA 1
ATOM 996 C C . VAL B 1 22 ? 1.918 -17.781 7.879 1 98.44 22 VAL B C 1
ATOM 998 O O . VAL B 1 22 ? 1.282 -18.797 7.59 1 98.44 22 VAL B O 1
ATOM 1001 N N . VAL B 1 23 ? 2.191 -17.406 9.062 1 97.5 23 VAL B N 1
ATOM 1002 C CA . VAL B 1 23 ? 1.712 -18.219 10.188 1 97.5 23 VAL B CA 1
ATOM 1003 C C . VAL B 1 23 ? 0.192 -18.109 10.281 1 97.5 23 VAL B C 1
ATOM 1005 O O . VAL B 1 23 ? -0.361 -17 10.281 1 97.5 23 VAL B O 1
ATOM 1008 N N . GLY B 1 24 ? -0.513 -19.312 10.25 1 96.81 24 GLY B N 1
ATOM 1009 C CA . GLY B 1 24 ? -1.951 -19.344 10.461 1 96.81 24 GLY B CA 1
ATOM 1010 C C . GLY B 1 24 ? -2.748 -19.109 9.195 1 96.81 24 GLY B C 1
ATOM 1011 O O . GLY B 1 24 ? -3.979 -19.047 9.234 1 96.81 24 GLY B O 1
ATOM 1012 N N . ARG B 1 25 ? -2.109 -18.891 8.141 1 97.25 25 ARG B N 1
ATOM 1013 C CA . ARG B 1 25 ? -2.758 -18.656 6.855 1 97.25 25 ARG B CA 1
ATOM 1014 C C . ARG B 1 25 ? -1.955 -19.266 5.711 1 97.25 25 ARG B C 1
ATOM 1016 O O . ARG B 1 25 ? -0.726 -19.172 5.691 1 97.25 25 ARG B O 1
ATOM 1023 N N . ASP B 1 26 ? -2.633 -19.906 4.801 1 98.5 26 ASP B N 1
ATOM 1024 C CA . ASP B 1 26 ? -1.956 -20.469 3.631 1 98.5 26 ASP B CA 1
ATOM 1025 C C . ASP B 1 26 ? -1.617 -19.375 2.623 1 98.5 26 ASP B C 1
ATOM 1027 O O . ASP B 1 26 ? -2.346 -19.172 1.649 1 98.5 26 ASP B O 1
ATOM 1031 N N . ALA B 1 27 ? -0.555 -18.688 2.844 1 98.81 27 ALA B N 1
ATOM 1032 C CA . ALA B 1 27 ? -0.056 -17.531 2.1 1 98.81 27 ALA B CA 1
ATOM 1033 C C . ALA B 1 27 ? 1.458 -17.406 2.236 1 98.81 27 ALA B C 1
ATOM 1035 O O . ALA B 1 27 ? 2.059 -18.016 3.133 1 98.81 27 ALA B O 1
ATOM 1036 N N . ILE B 1 28 ? 2.051 -16.688 1.317 1 98.88 28 ILE B N 1
ATOM 1037 C CA . ILE B 1 28 ? 3.469 -16.359 1.43 1 98.88 28 ILE B CA 1
ATOM 1038 C C . ILE B 1 28 ? 3.646 -14.852 1.549 1 98.88 28 ILE B C 1
ATOM 1040 O O . ILE B 1 28 ? 2.807 -14.086 1.074 1 98.88 28 ILE B O 1
ATOM 1044 N N . LYS B 1 29 ? 4.723 -14.453 2.199 1 98.94 29 LYS B N 1
ATOM 1045 C CA . LYS B 1 29 ? 4.965 -13.031 2.408 1 98.94 29 LYS B CA 1
ATOM 1046 C C . LYS B 1 29 ? 6.445 -12.695 2.248 1 98.94 29 LYS B C 1
ATOM 1048 O O . LYS B 1 29 ? 7.305 -13.562 2.43 1 98.94 29 LYS B O 1
ATOM 1053 N N . LYS B 1 30 ? 6.734 -11.523 1.9 1 98.88 30 LYS B N 1
ATOM 1054 C CA . LYS B 1 30 ? 8.086 -10.969 1.801 1 98.88 30 LYS B CA 1
ATOM 1055 C C . LYS B 1 30 ? 8.07 -9.453 1.978 1 98.88 30 LYS B C 1
ATOM 1057 O O . LYS B 1 30 ? 7.141 -8.781 1.536 1 98.88 30 LYS B O 1
ATOM 1062 N N . THR B 1 31 ? 9.086 -8.945 2.66 1 98.94 31 THR B N 1
ATOM 1063 C CA . THR B 1 31 ? 9.297 -7.508 2.779 1 98.94 31 THR B CA 1
ATOM 1064 C C . THR B 1 31 ? 10.453 -7.059 1.887 1 98.94 31 THR B C 1
ATOM 1066 O O . THR B 1 31 ? 11.539 -7.633 1.934 1 98.94 31 THR B O 1
ATOM 1069 N N . PHE B 1 32 ? 10.172 -6.098 1.027 1 98.88 32 PHE B N 1
ATOM 1070 C CA . PHE B 1 32 ? 11.18 -5.457 0.189 1 98.88 32 PHE B CA 1
ATOM 1071 C C . PHE B 1 32 ? 11.562 -4.098 0.753 1 98.88 32 PHE B C 1
ATOM 1073 O O . PHE B 1 32 ? 10.703 -3.334 1.196 1 98.88 32 PHE B O 1
ATOM 1080 N N . THR B 1 33 ? 12.859 -3.791 0.771 1 98.81 33 THR B N 1
ATOM 1081 C CA . THR B 1 33 ? 13.367 -2.498 1.216 1 98.81 33 THR B CA 1
ATOM 1082 C C . THR B 1 33 ? 14.125 -1.798 0.091 1 98.81 33 THR B C 1
ATOM 1084 O O . THR B 1 33 ? 14.938 -2.418 -0.599 1 98.81 33 THR B O 1
ATOM 1087 N N . PHE B 1 34 ? 13.789 -0.483 -0.05 1 98.75 34 PHE B N 1
ATOM 1088 C CA . PHE B 1 34 ? 14.336 0.315 -1.142 1 98.75 34 PHE B CA 1
ATOM 1089 C C . PHE B 1 34 ? 15.125 1.504 -0.602 1 98.75 34 PHE B C 1
ATOM 1091 O O . PHE B 1 34 ? 15.211 1.701 0.612 1 98.75 34 PHE B O 1
ATOM 1098 N N . LYS B 1 35 ? 15.711 2.23 -1.54 1 98.12 35 LYS B N 1
ATOM 1099 C CA . LYS B 1 35 ? 16.531 3.377 -1.151 1 98.12 35 LYS B CA 1
ATOM 1100 C C . LYS B 1 35 ? 15.656 4.504 -0.598 1 98.12 35 LYS B C 1
ATOM 1102 O O . LYS B 1 35 ? 16.062 5.195 0.344 1 98.12 35 LYS B O 1
ATOM 1107 N N . ASP B 1 36 ? 14.562 4.746 -1.157 1 98.12 36 ASP B N 1
ATOM 1108 C CA . ASP B 1 36 ? 13.633 5.805 -0.778 1 98.12 36 ASP B CA 1
ATOM 1109 C C . ASP B 1 36 ? 12.203 5.469 -1.216 1 98.12 36 ASP B C 1
ATOM 1111 O O . ASP B 1 36 ? 11.953 4.383 -1.745 1 98.12 36 ASP B O 1
ATOM 1115 N N . PHE B 1 37 ? 11.344 6.391 -0.917 1 98.62 37 PHE B N 1
ATOM 1116 C CA . PHE B 1 37 ? 9.938 6.203 -1.242 1 98.62 37 PHE B CA 1
ATOM 1117 C C . PHE B 1 37 ? 9.734 6.129 -2.75 1 98.62 37 PHE B C 1
ATOM 1119 O O . PHE B 1 37 ? 8.906 5.352 -3.234 1 98.62 37 PHE B O 1
ATOM 1126 N N . ASN B 1 38 ? 10.445 6.922 -3.459 1 98 38 ASN B N 1
ATOM 1127 C CA . ASN B 1 38 ? 10.305 6.965 -4.91 1 98 38 ASN B CA 1
ATOM 1128 C C . ASN B 1 38 ? 10.594 5.605 -5.543 1 98 38 ASN B C 1
ATOM 1130 O O . ASN B 1 38 ? 9.852 5.145 -6.41 1 98 38 ASN B O 1
ATOM 1134 N N . GLN B 1 39 ? 11.617 4.996 -5.125 1 98.5 39 GLN B N 1
ATOM 1135 C CA . GLN B 1 39 ? 11.945 3.676 -5.652 1 98.5 39 GLN B CA 1
ATOM 1136 C C . GLN B 1 39 ? 10.922 2.635 -5.211 1 98.5 39 GLN B C 1
ATOM 1138 O O . GLN B 1 39 ? 10.539 1.766 -5.996 1 98.5 39 GLN B O 1
ATOM 1143 N N . ALA B 1 40 ? 10.523 2.662 -3.963 1 98.81 40 ALA B N 1
ATOM 1144 C CA . ALA B 1 40 ? 9.492 1.744 -3.475 1 98.81 40 ALA B CA 1
ATOM 1145 C C . ALA B 1 40 ? 8.227 1.847 -4.309 1 98.81 40 ALA B C 1
ATOM 1147 O O . ALA B 1 40 ? 7.672 0.831 -4.742 1 98.81 40 ALA B O 1
ATOM 1148 N N . PHE B 1 41 ? 7.82 3.09 -4.57 1 98.75 41 PHE B N 1
ATOM 1149 C CA . PHE B 1 41 ? 6.559 3.268 -5.281 1 98.75 41 PHE B CA 1
ATOM 1150 C C . PHE B 1 41 ? 6.715 2.912 -6.754 1 98.75 41 PHE B C 1
ATOM 1152 O O . PHE B 1 41 ? 5.762 2.451 -7.391 1 98.75 41 PHE B O 1
ATOM 1159 N N . SER B 1 42 ? 7.902 3.082 -7.301 1 98.56 42 SER B N 1
ATOM 1160 C CA . SER B 1 42 ? 8.164 2.602 -8.656 1 98.56 42 SER B CA 1
ATOM 1161 C C . SER B 1 42 ? 7.988 1.09 -8.75 1 98.56 42 SER B C 1
ATOM 1163 O O . SER B 1 42 ? 7.402 0.587 -9.711 1 98.56 42 SER B O 1
ATOM 1165 N N . PHE B 1 43 ? 8.508 0.375 -7.77 1 98.88 43 PHE B N 1
ATOM 1166 C CA . PHE B 1 43 ? 8.32 -1.067 -7.676 1 98.88 43 PHE B CA 1
ATOM 1167 C C . PHE B 1 43 ? 6.84 -1.417 -7.617 1 98.88 43 PHE B C 1
ATOM 1169 O O . PHE B 1 43 ? 6.371 -2.277 -8.367 1 98.88 43 PHE B O 1
ATOM 1176 N N . MET B 1 44 ? 6.117 -0.688 -6.777 1 98.94 44 MET B N 1
ATOM 1177 C CA . MET B 1 44 ? 4.695 -0.963 -6.609 1 98.94 44 MET B CA 1
ATOM 1178 C C . MET B 1 44 ? 3.936 -0.708 -7.91 1 98.94 44 MET B C 1
ATOM 1180 O O . MET B 1 44 ? 3.01 -1.446 -8.25 1 98.94 44 MET B O 1
ATOM 1184 N N . THR B 1 45 ? 4.344 0.311 -8.617 1 98.81 45 THR B N 1
ATOM 1185 C CA . THR B 1 45 ? 3.699 0.644 -9.883 1 98.81 45 THR B CA 1
ATOM 1186 C C . THR B 1 45 ? 3.893 -0.476 -10.898 1 98.81 45 THR B C 1
ATOM 1188 O O . THR B 1 45 ? 2.939 -0.891 -11.562 1 98.81 45 THR B O 1
ATOM 1191 N N . ARG B 1 46 ? 5.059 -1 -11 1 98.69 46 ARG B N 1
ATOM 1192 C CA . ARG B 1 46 ? 5.316 -2.105 -11.914 1 98.69 46 ARG B CA 1
ATOM 1193 C C . ARG B 1 46 ? 4.504 -3.336 -11.531 1 98.69 46 ARG B C 1
ATOM 1195 O O . ARG B 1 46 ? 3.922 -3.998 -12.398 1 98.69 46 ARG B O 1
ATOM 1202 N N . VAL B 1 47 ? 4.512 -3.613 -10.266 1 98.88 47 VAL B N 1
ATOM 1203 C CA . VAL B 1 47 ? 3.768 -4.773 -9.789 1 98.88 47 VAL B CA 1
ATOM 1204 C C . VAL B 1 47 ? 2.279 -4.594 -10.078 1 98.88 47 VAL B C 1
ATOM 1206 O O . VAL B 1 47 ? 1.596 -5.543 -10.469 1 98.88 47 VAL B O 1
ATOM 1209 N N . ALA B 1 48 ? 1.798 -3.355 -9.883 1 98.88 48 ALA B N 1
ATOM 1210 C CA . ALA B 1 48 ? 0.383 -3.078 -10.117 1 98.88 48 ALA B CA 1
ATOM 1211 C C . ALA B 1 48 ? -0.005 -3.391 -11.562 1 98.88 48 ALA B C 1
ATOM 1213 O O . ALA B 1 48 ? -1.081 -3.936 -11.82 1 98.88 48 ALA B O 1
ATOM 1214 N N . LEU B 1 49 ? 0.837 -3.07 -12.492 1 98.31 49 LEU B N 1
ATOM 1215 C CA . LEU B 1 49 ? 0.575 -3.34 -13.906 1 98.31 49 LEU B CA 1
ATOM 1216 C C . LEU B 1 49 ? 0.48 -4.84 -14.164 1 98.31 49 LEU B C 1
ATOM 1218 O O . LEU B 1 49 ? -0.445 -5.301 -14.836 1 98.31 49 LEU B O 1
ATOM 1222 N N . VAL B 1 50 ? 1.36 -5.59 -13.602 1 98.38 50 VAL B N 1
ATOM 1223 C CA . VAL B 1 50 ? 1.377 -7.039 -13.766 1 98.38 50 VAL B CA 1
ATOM 1224 C C . VAL B 1 50 ? 0.161 -7.652 -13.07 1 98.38 50 VAL B C 1
ATOM 1226 O O . VAL B 1 50 ? -0.431 -8.609 -13.578 1 98.38 50 VAL B O 1
ATOM 1229 N N . ALA B 1 51 ? -0.177 -7.168 -11.883 1 98.56 51 ALA B N 1
ATOM 1230 C CA . ALA B 1 51 ? -1.331 -7.648 -11.133 1 98.56 51 ALA B CA 1
ATOM 1231 C C . ALA B 1 51 ? -2.609 -7.551 -11.953 1 98.56 51 ALA B C 1
ATOM 1233 O O . ALA B 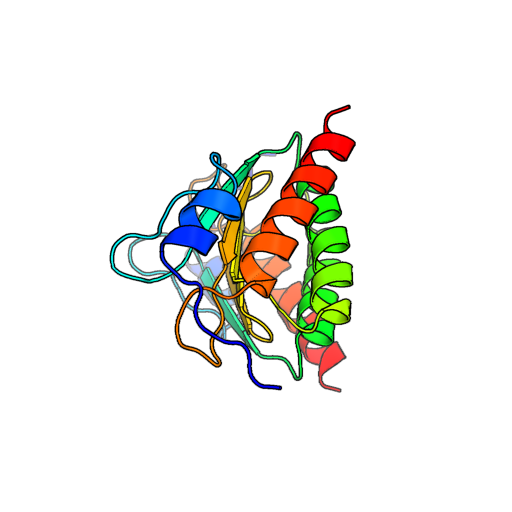1 51 ? -3.424 -8.477 -11.969 1 98.56 51 ALA B O 1
ATOM 1234 N N . GLU B 1 52 ? -2.76 -6.414 -12.648 1 98.06 52 GLU B N 1
ATOM 1235 C CA . GLU B 1 52 ? -3.92 -6.223 -13.508 1 98.06 52 GLU B CA 1
ATOM 1236 C C . GLU B 1 52 ? -3.896 -7.191 -14.688 1 98.06 52 GLU B C 1
ATOM 1238 O O . GLU B 1 52 ? -4.926 -7.77 -15.039 1 98.06 52 GLU B O 1
ATOM 1243 N N . GLN B 1 53 ? -2.754 -7.359 -15.242 1 97.56 53 GLN B N 1
ATOM 1244 C CA . GLN B 1 53 ? -2.6 -8.258 -16.375 1 97.56 53 GLN B CA 1
ATOM 1245 C C . GLN B 1 53 ? -2.941 -9.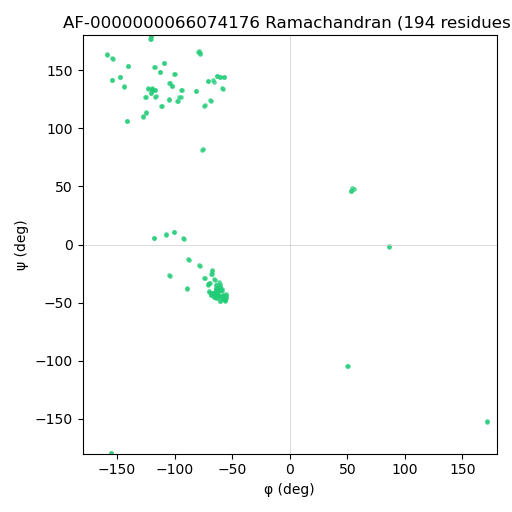695 -15.992 1 97.56 53 GLN B C 1
ATOM 1247 O O . GLN B 1 53 ? -3.59 -10.414 -16.766 1 97.56 53 GLN B O 1
ATOM 1252 N N . MET B 1 54 ? -2.568 -10.094 -14.859 1 96.69 54 MET B N 1
ATOM 1253 C CA . MET B 1 54 ? -2.76 -11.461 -14.383 1 96.69 54 MET B CA 1
ATOM 1254 C C . MET B 1 54 ? -4.117 -11.617 -13.711 1 96.69 54 MET B C 1
ATOM 1256 O O . MET B 1 54 ? -4.531 -12.727 -13.383 1 96.69 54 MET B O 1
ATOM 1260 N N . ASN B 1 55 ? -4.707 -10.477 -13.438 1 96.94 55 ASN B N 1
ATOM 1261 C CA . ASN B 1 55 ? -5.891 -10.445 -12.586 1 96.94 55 ASN B CA 1
ATOM 1262 C C . ASN B 1 55 ? -5.648 -11.148 -11.258 1 96.94 55 ASN B C 1
ATOM 1264 O O . ASN B 1 55 ? -6.438 -12 -10.844 1 96.94 55 ASN B O 1
ATOM 1268 N N . HIS B 1 56 ? -4.625 -10.906 -10.648 1 98.19 56 HIS B N 1
ATOM 1269 C CA . HIS B 1 56 ? -4.168 -11.414 -9.359 1 98.19 56 HIS B CA 1
ATOM 1270 C C . HIS B 1 56 ? -3.477 -10.328 -8.547 1 98.19 56 HIS B C 1
ATOM 1272 O O . HIS B 1 56 ? -2.371 -9.898 -8.891 1 98.19 56 HIS B O 1
ATOM 1278 N N . HIS B 1 57 ? -4.18 -9.891 -7.562 1 98.69 57 HIS B N 1
ATOM 1279 C CA . HIS B 1 57 ? -3.748 -8.695 -6.836 1 98.69 57 HIS B CA 1
ATOM 1280 C C . HIS B 1 57 ? -3.141 -9.07 -5.484 1 98.69 57 HIS B C 1
ATOM 1282 O O . HIS B 1 57 ? -3.664 -9.938 -4.781 1 98.69 57 HIS B O 1
ATOM 1288 N N . PRO B 1 58 ? -2.076 -8.43 -5.098 1 98.69 58 PRO B N 1
ATOM 1289 C CA . PRO B 1 58 ? -1.453 -8.664 -3.793 1 98.69 58 PRO B CA 1
ATOM 1290 C C . PRO B 1 58 ? -2.197 -7.973 -2.652 1 98.69 58 PRO B C 1
ATOM 1292 O O . PRO B 1 58 ? -3.076 -7.141 -2.898 1 98.69 58 PRO B O 1
ATOM 1295 N N . GLU B 1 59 ? -1.913 -8.359 -1.477 1 98.69 59 GLU B N 1
ATOM 1296 C CA . GLU B 1 59 ? -2.064 -7.566 -0.258 1 98.69 59 GLU B CA 1
ATOM 1297 C C . GLU B 1 59 ? -0.742 -6.922 0.149 1 98.69 59 GLU B C 1
ATOM 1299 O O . GLU B 1 59 ? 0.259 -7.613 0.343 1 98.69 59 GLU B O 1
ATOM 1304 N N . TRP B 1 60 ? -0.77 -5.613 0.274 1 98.81 60 TRP B N 1
ATOM 1305 C CA . TRP B 1 60 ? 0.558 -5.066 0.536 1 98.81 60 TRP B CA 1
ATOM 1306 C C . TRP B 1 60 ? 0.47 -3.824 1.416 1 98.81 60 TRP B C 1
ATOM 1308 O O . TRP B 1 60 ? -0.532 -3.107 1.392 1 98.81 60 TRP B O 1
ATOM 1318 N N . PHE B 1 61 ? 1.437 -3.715 2.242 1 98.81 61 PHE B N 1
ATOM 1319 C CA . PHE B 1 61 ? 1.647 -2.631 3.193 1 98.81 61 PHE B CA 1
ATOM 1320 C C . PHE B 1 61 ? 2.936 -1.878 2.881 1 98.81 61 PHE B C 1
ATOM 1322 O O . PHE B 1 61 ? 3.986 -2.49 2.682 1 98.81 61 PHE B O 1
ATOM 1329 N N . ASN B 1 62 ? 2.783 -0.561 2.764 1 98.88 62 ASN B N 1
ATOM 1330 C CA . ASN B 1 62 ? 3.93 0.28 2.436 1 98.88 62 ASN B CA 1
ATOM 1331 C C . ASN B 1 62 ? 4.121 1.389 3.467 1 98.88 62 ASN B C 1
ATOM 1333 O O . ASN B 1 62 ? 3.174 2.096 3.811 1 98.88 62 ASN B O 1
ATOM 1337 N N . VAL B 1 63 ? 5.32 1.49 4.012 1 98.5 63 VAL B N 1
ATOM 1338 C CA . VAL B 1 63 ? 5.801 2.594 4.836 1 98.5 63 VAL B CA 1
ATOM 1339 C C . VAL B 1 63 ? 7.121 3.117 4.281 1 98.5 63 VAL B C 1
ATOM 1341 O O . VAL B 1 63 ? 8.148 2.443 4.375 1 98.5 63 VAL B O 1
ATOM 1344 N N . TYR B 1 64 ? 7.062 4.27 3.74 1 97.88 64 TYR B N 1
ATOM 1345 C CA . TYR B 1 64 ? 8.211 4.93 3.119 1 97.88 64 TYR B CA 1
ATOM 1346 C C . TYR B 1 64 ? 8.906 4 2.133 1 97.88 64 TYR B C 1
ATOM 1348 O O . TYR B 1 64 ? 8.359 3.691 1.07 1 97.88 64 TYR B O 1
ATOM 1356 N N . ASN B 1 65 ? 10.07 3.457 2.523 1 98.69 65 ASN B N 1
ATOM 1357 C CA . ASN B 1 65 ? 10.883 2.721 1.556 1 98.69 65 ASN B CA 1
ATOM 1358 C C . ASN B 1 65 ? 10.703 1.213 1.709 1 98.69 65 ASN B C 1
ATOM 1360 O O . ASN B 1 65 ? 11.477 0.432 1.151 1 98.69 65 ASN B O 1
ATOM 1364 N N . ARG B 1 66 ? 9.719 0.845 2.486 1 98.88 66 ARG B N 1
ATOM 1365 C CA . ARG B 1 66 ? 9.477 -0.568 2.76 1 98.88 66 ARG B CA 1
ATOM 1366 C C . ARG B 1 66 ? 8.117 -1.01 2.234 1 98.88 66 ARG B C 1
ATOM 1368 O O . ARG B 1 66 ? 7.113 -0.324 2.439 1 98.88 66 ARG B O 1
ATOM 1375 N N . VAL B 1 67 ? 8.094 -2.158 1.523 1 98.94 67 VAL B N 1
ATOM 1376 C CA . VAL B 1 67 ? 6.863 -2.758 1.023 1 98.94 67 VAL B CA 1
ATOM 1377 C C . VAL B 1 67 ? 6.754 -4.199 1.516 1 98.94 67 VAL B C 1
ATOM 1379 O O . VAL B 1 67 ? 7.59 -5.043 1.179 1 98.94 67 VAL B O 1
ATOM 1382 N N . GLU B 1 68 ? 5.785 -4.449 2.355 1 98.94 68 GLU B N 1
ATOM 1383 C CA . GLU B 1 68 ? 5.453 -5.809 2.777 1 98.94 68 GLU B CA 1
ATOM 1384 C C . GLU B 1 68 ? 4.336 -6.395 1.922 1 98.94 68 GLU B C 1
ATOM 1386 O O . GLU B 1 68 ? 3.26 -5.801 1.802 1 98.94 68 GLU B O 1
ATOM 1391 N N . ILE B 1 69 ? 4.594 -7.57 1.375 1 98.94 69 ILE B N 1
ATOM 1392 C CA . ILE B 1 69 ? 3.656 -8.156 0.424 1 98.94 69 ILE B CA 1
ATOM 1393 C C . ILE B 1 69 ? 3.223 -9.539 0.91 1 98.94 69 ILE B C 1
ATOM 1395 O O . ILE B 1 69 ? 4.047 -10.32 1.382 1 98.94 69 ILE B O 1
ATOM 1399 N N . THR B 1 70 ? 1.974 -9.773 0.852 1 98.94 70 THR B N 1
ATOM 1400 C CA . THR B 1 70 ? 1.387 -11.094 1.069 1 98.94 70 THR B CA 1
ATOM 1401 C C . THR B 1 70 ? 0.631 -11.555 -0.171 1 98.94 70 THR B C 1
ATOM 1403 O O . THR B 1 70 ? -0.101 -10.781 -0.788 1 98.94 70 THR B O 1
ATOM 1406 N N . LEU B 1 71 ? 0.903 -12.836 -0.551 1 98.81 71 LEU B N 1
ATOM 1407 C CA . LEU B 1 71 ? 0.251 -13.43 -1.714 1 98.81 71 LEU B CA 1
ATOM 1408 C C . LEU B 1 71 ? -0.541 -14.672 -1.32 1 98.81 71 LEU B C 1
ATOM 1410 O O . LEU B 1 71 ? -0.04 -15.531 -0.586 1 98.81 71 LEU B O 1
ATOM 1414 N N . ALA B 1 72 ? -1.714 -14.727 -1.734 1 98.62 72 ALA B N 1
ATOM 1415 C CA . ALA B 1 72 ? -2.627 -15.867 -1.666 1 98.62 72 ALA B CA 1
ATOM 1416 C C . ALA B 1 72 ? -3.744 -15.734 -2.695 1 98.62 72 ALA B C 1
ATOM 1418 O O . ALA B 1 72 ? -3.977 -14.648 -3.236 1 98.62 72 ALA B O 1
ATOM 1419 N N . THR B 1 73 ? -4.395 -16.797 -2.953 1 98 73 THR B N 1
ATOM 1420 C CA . THR B 1 73 ? -5.508 -16.797 -3.895 1 98 73 THR B CA 1
ATOM 1421 C C . THR B 1 73 ? -6.828 -17.016 -3.17 1 98 73 THR B C 1
ATOM 1423 O O . THR B 1 73 ? -7.051 -18.094 -2.6 1 98 73 THR B O 1
ATOM 1426 N N . HIS B 1 74 ? -7.688 -16.047 -3.287 1 94.5 74 HIS B N 1
ATOM 1427 C CA . HIS B 1 74 ? -8.977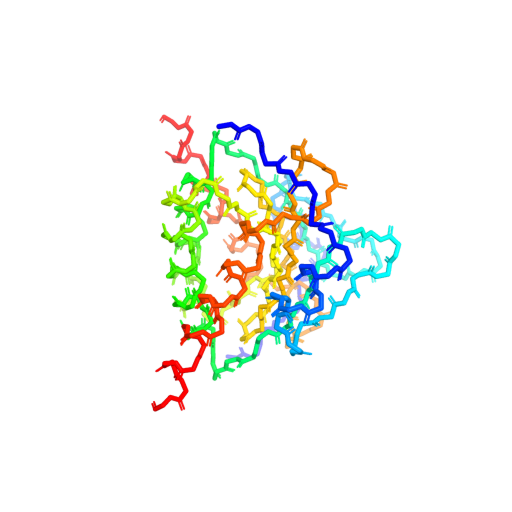 -16.094 -2.604 1 94.5 74 HIS B CA 1
ATOM 1428 C C . HIS B 1 74 ? -9.828 -17.25 -3.117 1 94.5 74 HIS B C 1
ATOM 1430 O O . HIS B 1 74 ? -10.414 -18 -2.328 1 94.5 74 HIS B O 1
ATOM 1436 N N . ASP B 1 75 ? -9.781 -17.484 -4.406 1 94.38 75 ASP B N 1
ATOM 1437 C CA . ASP B 1 75 ? -10.695 -18.422 -5.062 1 94.38 75 ASP B CA 1
ATOM 1438 C C . ASP B 1 75 ? -10.43 -19.859 -4.617 1 94.38 75 ASP B C 1
ATOM 1440 O O . ASP B 1 75 ? -11.32 -20.703 -4.68 1 94.38 75 ASP B O 1
ATOM 1444 N N . CYS B 1 76 ? -9.273 -20.156 -4.199 1 95.19 76 CYS B N 1
ATOM 1445 C CA . CYS B 1 76 ? -8.984 -21.516 -3.748 1 95.19 76 CYS B CA 1
ATOM 1446 C C . CYS B 1 76 ? -8.594 -21.531 -2.273 1 95.19 76 CYS B C 1
ATOM 1448 O O . CYS B 1 76 ? -8.156 -22.562 -1.754 1 95.19 76 CYS B O 1
ATOM 1450 N N . SER B 1 77 ? -8.688 -20.391 -1.602 1 95.38 77 SER B N 1
ATOM 1451 C CA . SER B 1 77 ? -8.422 -20.203 -0.177 1 95.38 77 SER B CA 1
ATOM 1452 C C . SER B 1 77 ? -7.035 -20.703 0.195 1 95.38 77 SER B C 1
ATOM 1454 O O . SER B 1 77 ? -6.875 -21.453 1.16 1 95.38 77 SER B O 1
ATOM 1456 N N . GLY B 1 78 ? -6.047 -20.297 -0.586 1 98.19 78 GLY B N 1
ATOM 1457 C CA . GLY B 1 78 ? -4.672 -20.719 -0.386 1 98.19 78 GLY B CA 1
ATOM 1458 C C . GLY B 1 78 ? -3.746 -20.297 -1.511 1 98.19 78 GLY B C 1
ATOM 1459 O O . GLY B 1 78 ? -3.936 -19.234 -2.107 1 98.19 78 GLY B O 1
ATOM 1460 N N . LEU B 1 79 ? -2.701 -21.125 -1.643 1 98.75 79 LEU B N 1
ATOM 1461 C CA . LEU B 1 79 ? -1.686 -20.781 -2.631 1 98.75 79 LEU B CA 1
ATOM 1462 C C . LEU B 1 79 ? -1.966 -21.469 -3.961 1 98.75 79 LEU B C 1
ATOM 1464 O O . LEU B 1 79 ? -2.264 -22.672 -3.994 1 98.75 79 LEU B O 1
ATOM 1468 N N . SER B 1 80 ? -1.898 -20.734 -5.02 1 98.62 80 SER B N 1
ATOM 1469 C CA . SER B 1 80 ? -1.975 -21.234 -6.387 1 98.62 80 SER B CA 1
ATOM 1470 C C . SER B 1 80 ? -0.711 -20.891 -7.172 1 98.62 80 SER B C 1
ATOM 1472 O O . SER B 1 80 ? 0.172 -20.203 -6.664 1 98.62 80 SER B O 1
ATOM 1474 N N . VAL B 1 81 ? -0.696 -21.328 -8.414 1 98.06 81 VAL B N 1
ATOM 1475 C CA . VAL B 1 81 ? 0.453 -21.062 -9.281 1 98.06 81 VAL B CA 1
ATOM 1476 C C . VAL B 1 81 ? 0.585 -19.562 -9.523 1 98.06 81 VAL B C 1
ATOM 1478 O O . VAL B 1 81 ? 1.697 -19.047 -9.648 1 98.06 81 VAL B O 1
ATOM 1481 N N . ASN B 1 82 ? -0.529 -18.844 -9.516 1 98.25 82 ASN B N 1
ATOM 1482 C CA . ASN B 1 82 ? -0.482 -17.391 -9.711 1 98.25 82 ASN B CA 1
ATOM 1483 C C . ASN B 1 82 ? 0.337 -16.703 -8.625 1 98.25 82 ASN B C 1
ATOM 1485 O O . ASN B 1 82 ? 1.024 -15.719 -8.891 1 98.25 82 ASN B O 1
ATOM 1489 N N . ASP B 1 83 ? 0.267 -17.188 -7.457 1 98.75 83 ASP B N 1
ATOM 1490 C CA . ASP B 1 83 ? 1.005 -16.609 -6.344 1 98.75 83 ASP B CA 1
ATOM 1491 C C . ASP B 1 83 ? 2.512 -16.766 -6.539 1 98.75 83 ASP B C 1
ATOM 1493 O O . ASP B 1 83 ? 3.271 -15.812 -6.336 1 98.75 83 ASP B O 1
ATOM 1497 N N . THR B 1 84 ? 2.906 -17.953 -6.938 1 98.75 84 THR B N 1
ATOM 1498 C CA . THR B 1 84 ? 4.332 -18.203 -7.102 1 98.75 84 THR B CA 1
ATOM 1499 C C . THR B 1 84 ? 4.871 -17.453 -8.32 1 98.75 84 THR B C 1
ATOM 1501 O O . THR B 1 84 ? 5.996 -16.953 -8.305 1 98.75 84 THR B O 1
ATOM 1504 N N . LYS B 1 85 ? 4.105 -17.328 -9.352 1 98.5 85 LYS B N 1
ATOM 1505 C CA . LYS B 1 85 ? 4.5 -16.547 -10.523 1 98.5 85 LYS B CA 1
ATOM 1506 C C . LYS B 1 85 ? 4.68 -15.078 -10.156 1 98.5 85 LYS B C 1
ATOM 1508 O O . LYS B 1 85 ? 5.676 -14.461 -10.531 1 98.5 85 LYS B O 1
ATOM 1513 N N . MET B 1 86 ? 3.736 -14.539 -9.422 1 98.75 86 MET B N 1
ATOM 1514 C CA . MET B 1 86 ? 3.822 -13.141 -9 1 98.75 86 MET B CA 1
ATOM 1515 C C . MET B 1 86 ? 5.035 -12.914 -8.102 1 98.75 86 MET B C 1
ATOM 1517 O O . MET B 1 86 ? 5.742 -11.922 -8.25 1 98.75 86 MET B O 1
ATOM 1521 N N . ALA B 1 87 ? 5.266 -13.805 -7.242 1 98.88 87 ALA B N 1
ATOM 1522 C CA . ALA B 1 87 ? 6.43 -13.719 -6.363 1 98.88 87 ALA B CA 1
ATOM 1523 C C . ALA B 1 87 ? 7.723 -13.641 -7.172 1 98.88 87 ALA B C 1
ATOM 1525 O O . ALA B 1 87 ? 8.594 -12.812 -6.883 1 98.88 87 ALA B O 1
ATOM 1526 N N . ASP B 1 88 ? 7.809 -14.469 -8.195 1 98.81 88 ASP B N 1
ATOM 1527 C CA . ASP B 1 88 ? 8.984 -14.477 -9.055 1 98.81 88 ASP B CA 1
ATOM 1528 C C . ASP B 1 88 ? 9.141 -13.148 -9.789 1 98.81 88 ASP B C 1
ATOM 1530 O O . ASP B 1 88 ? 10.242 -12.609 -9.891 1 98.81 88 ASP B O 1
ATOM 1534 N N . ILE B 1 89 ? 8.102 -12.672 -10.266 1 98.81 89 ILE B N 1
ATOM 1535 C CA . ILE B 1 89 ? 8.109 -11.406 -11 1 98.81 89 ILE B CA 1
ATOM 1536 C C . ILE B 1 89 ? 8.547 -10.273 -10.078 1 98.81 89 ILE B C 1
ATOM 1538 O O . ILE B 1 89 ? 9.367 -9.438 -10.461 1 98.81 89 ILE B O 1
ATOM 1542 N N . MET B 1 90 ? 8.031 -10.258 -8.852 1 98.81 90 MET B N 1
ATOM 1543 C CA . MET B 1 90 ? 8.391 -9.227 -7.883 1 98.81 90 MET B CA 1
ATOM 1544 C C . MET B 1 90 ? 9.867 -9.312 -7.516 1 98.81 90 MET B C 1
ATOM 1546 O O . MET B 1 90 ? 10.539 -8.289 -7.371 1 98.81 90 MET B O 1
ATOM 1550 N N . ASN B 1 91 ? 10.328 -10.547 -7.398 1 98.81 91 ASN B N 1
ATOM 1551 C CA . ASN B 1 91 ? 11.766 -10.703 -7.203 1 98.81 91 ASN B CA 1
ATOM 1552 C C . ASN B 1 91 ? 12.562 -10.109 -8.359 1 98.81 91 ASN B C 1
ATOM 1554 O O . ASN B 1 91 ? 13.57 -9.438 -8.141 1 98.81 91 ASN B O 1
ATOM 1558 N N . GLN B 1 92 ? 12.172 -10.367 -9.508 1 98.62 92 GLN B N 1
ATOM 1559 C CA . GLN B 1 92 ? 12.852 -9.852 -10.688 1 98.62 92 GLN B CA 1
ATOM 1560 C C . GLN B 1 92 ? 12.844 -8.328 -10.711 1 98.62 92 GLN B C 1
ATOM 1562 O O . GLN B 1 92 ? 13.867 -7.691 -10.977 1 98.62 92 GLN B O 1
ATOM 1567 N N . PHE B 1 93 ? 11.656 -7.781 -10.492 1 98.75 93 PHE B N 1
ATOM 1568 C CA . PHE B 1 93 ? 11.547 -6.328 -10.469 1 98.75 93 PHE B CA 1
ATOM 1569 C C . PHE B 1 93 ? 12.484 -5.727 -9.43 1 98.75 93 PHE B C 1
ATOM 1571 O O . PHE B 1 93 ? 13.148 -4.723 -9.688 1 98.75 93 PHE B O 1
ATOM 1578 N N . PHE B 1 94 ? 12.469 -6.289 -8.258 1 98.69 94 PHE B N 1
ATOM 1579 C CA . PHE B 1 94 ? 13.32 -5.809 -7.18 1 98.69 94 PHE B CA 1
ATOM 1580 C C . PHE B 1 94 ? 14.789 -5.844 -7.59 1 98.69 94 PHE B C 1
ATOM 1582 O O . PHE B 1 94 ? 15.531 -4.883 -7.363 1 98.69 94 PHE B O 1
ATOM 1589 N N . ASN B 1 95 ? 15.195 -6.934 -8.219 1 97.94 95 ASN B N 1
ATOM 1590 C CA . ASN B 1 95 ? 16.578 -7.094 -8.664 1 97.94 95 ASN B CA 1
ATOM 1591 C C . ASN B 1 95 ? 16.953 -6.07 -9.727 1 97.94 95 ASN B C 1
ATOM 1593 O O . ASN B 1 95 ? 18.078 -5.574 -9.758 1 97.94 95 ASN B O 1
ATOM 1597 N N . GLN B 1 96 ? 16.062 -5.754 -10.508 1 97.38 96 GLN B N 1
ATOM 1598 C CA . GLN B 1 96 ? 16.312 -4.789 -11.578 1 97.38 96 GLN B CA 1
ATOM 1599 C C . GLN B 1 96 ? 16.516 -3.387 -11.016 1 97.38 96 GLN B C 1
ATOM 1601 O O . GLN B 1 96 ? 17.25 -2.584 -11.594 1 97.38 96 GLN B O 1
ATOM 1606 N N . LEU B 1 97 ? 15.852 -3.055 -9.93 1 94.38 97 LEU B N 1
ATOM 1607 C CA . LEU B 1 97 ? 15.945 -1.73 -9.32 1 94.38 97 LEU B CA 1
ATOM 1608 C C . LEU B 1 97 ? 17.234 -1.593 -8.508 1 94.38 97 LEU B C 1
ATOM 1610 O O . LEU B 1 97 ? 17.641 -0.479 -8.18 1 94.38 97 LEU B O 1
ATOM 1614 N N . HIS B 1 98 ? 17.891 -2.621 -8.148 1 89.75 98 HIS B N 1
ATOM 1615 C CA . HIS B 1 98 ? 19.094 -2.592 -7.328 1 89.75 98 HIS B CA 1
ATOM 1616 C C . HIS B 1 98 ? 20.344 -2.916 -8.156 1 89.75 98 HIS B C 1
ATOM 1618 O O . HIS B 1 98 ? 21.422 -3.137 -7.605 1 89.75 98 HIS B O 1
ATOM 1624 N N . GLN B 1 99 ? 20.203 -2.994 -9.414 1 75 99 GLN B N 1
ATOM 1625 C CA . GLN B 1 99 ? 21.344 -3.105 -10.305 1 75 99 GLN B CA 1
ATOM 1626 C C . GLN B 1 99 ? 21.875 -1.728 -10.703 1 75 99 GLN B C 1
ATOM 1628 O O . GLN B 1 99 ? 21.109 -0.758 -10.75 1 75 99 GLN B O 1
#

Foldseek 3Di:
DFFEADDPVCCVVQADPQWDADPPAQKTKDKDFDPWQVLQVVLVVVLVVVCVVLVADWDWDDDIRMIMTIHADPRHRHHGNVRSVSVVVSVVSSVVSVD/DFFEADDPVCCVVQADPQWDADPPAQKTKDKDFDPWQVLQVVLVVVLVVVCVVLVADWDWDDDIRMIMTIHADPRHRHHGNVRSVSVVVSVVSSVVSVD

pLDDT: mean 97.26, std 4.49, range [67.81, 98.94]

Organism: Dictyostelium discoideum (NCBI:txid44689)

Sequence (198 aa):
MAPTLLTEEQRKELIPKDWEMVVGRDAIKKTFTFKDFNQAFSFMTRVALVAEQMNHHPEWFNVYNRVEITLATHDCSGLSVNDTKMADIMNQFFNQLHQMAPTLLTEEQRKELIPKDWEMVVGRDAIKKTFTFKDFNQAFSFMTRVALVAEQMNHHPEWFNVYNRVEITLATHDCSGLSVNDTKMADIMNQFFNQLHQ

Solvent-accessible surface area (backbone atoms only — not comparable to full-atom values): 10857 Å² total; per-residue (Å²): 130,81,67,54,62,57,48,75,68,46,46,70,71,49,46,58,85,85,45,39,75,41,87,96,43,63,30,36,32,42,75,47,80,46,93,35,44,69,56,33,51,50,52,50,51,56,48,50,55,51,20,60,73,68,70,50,65,55,36,36,36,37,48,57,24,33,40,37,38,37,36,51,33,78,88,51,70,17,43,28,67,65,41,34,52,50,52,51,50,52,51,50,52,53,52,62,71,73,104,129,81,66,53,63,58,49,76,69,48,45,70,71,50,48,58,84,84,45,39,76,40,86,96,43,64,31,38,32,43,74,47,79,45,92,36,44,68,55,33,50,50,53,50,51,56,50,51,55,51,22,60,76,67,69,52,66,57,36,37,36,36,48,56,26,32,40,38,39,37,37,51,34,77,90,50,70,16,44,28,67,67,40,34,53,49,51,51,51,50,50,51,53,54,53,60,72,74,103

Secondary structure (DSSP, 8-state):
----PPPHHHHHHHS-TTSEEPTTSS-EEEEEE-SSHHHHHHHHHHHHHHHHHHT---EEEEETTEEEEEE-BGGGTB--HHHHHHHHHHHHHHHHHT-/----PPPHHHHHHHS-TTSEEPTTSS-EEEEEE-SSHHHHHHHHHHHHHHHHHHT---EEEEETTEEEEEE-BGGGTB--HHHHHHHHHHHHHHHHHT-

Radius of gyration: 18.33 Å; Cα contacts (8 Å, |Δi|>4): 319; chains: 2; bounding box: 39×55×38 Å

Nearest PDB structures (foldseek):
  3hxa-assembly1_D  TM=9.784E-01  e=8.668E-13  Rattus norvegicus
  1ru0-assembly1_A  TM=9.730E-01  e=5.168E-13  Mus musculus
  4wil-assembly1_A  TM=9.729E-01  e=5.881E-13  Mus musculus
  4c45-assembly1_A  TM=9.553E-01  e=4.656E-12  Homo sapiens
  3jst-assembly2_B  TM=9.449E-01  e=1.011E-11  Brucella melitensis